Protein AF-A0A0G0BZR3-F1 (afdb_monomer_lite)

Radius of gyration: 17.42 Å; chains: 1; bounding box: 45×32×41 Å

Structure (mmCIF, N/CA/C/O backbone):
data_AF-A0A0G0BZR3-F1
#
_entry.id   AF-A0A0G0BZR3-F1
#
loop_
_atom_site.group_PDB
_atom_site.id
_atom_site.type_symbol
_atom_site.label_atom_id
_atom_site.label_alt_id
_atom_site.label_comp_id
_atom_site.label_asym_id
_atom_site.label_entity_id
_atom_site.label_seq_id
_atom_site.pdbx_PDB_ins_code
_atom_site.Cartn_x
_atom_site.Cartn_y
_atom_site.Cartn_z
_atom_site.occupancy
_atom_site.B_iso_or_equiv
_atom_site.auth_seq_id
_atom_site.auth_comp_id
_atom_site.auth_asym_id
_atom_site.auth_atom_id
_atom_site.pdbx_PDB_model_num
ATOM 1 N N . MET A 1 1 ? 2.254 -1.902 13.034 1.00 75.44 1 MET A N 1
ATOM 2 C CA . MET A 1 1 ? 1.190 -1.960 11.999 1.00 75.44 1 MET A CA 1
ATOM 3 C C . MET A 1 1 ? 1.400 -3.117 11.035 1.00 75.44 1 MET A C 1
ATOM 5 O O . MET A 1 1 ? 0.452 -3.849 10.788 1.00 75.44 1 MET A O 1
ATOM 9 N N . ILE A 1 2 ? 2.635 -3.315 10.552 1.00 77.31 2 ILE A N 1
ATOM 10 C CA . ILE A 1 2 ? 3.009 -4.434 9.666 1.00 77.31 2 ILE A CA 1
ATOM 11 C C . ILE A 1 2 ? 2.457 -5.767 10.159 1.00 77.31 2 ILE A C 1
ATOM 13 O O . ILE A 1 2 ? 1.793 -6.450 9.391 1.00 77.31 2 ILE A O 1
ATOM 17 N N . ASP A 1 3 ? 2.672 -6.105 11.433 1.00 81.69 3 ASP A N 1
ATOM 18 C CA . ASP A 1 3 ? 2.231 -7.396 11.969 1.00 81.69 3 ASP A CA 1
ATOM 19 C C . ASP A 1 3 ? 0.709 -7.570 11.908 1.00 81.69 3 ASP A C 1
ATOM 21 O O . ASP A 1 3 ? 0.249 -8.622 11.480 1.00 81.69 3 ASP A O 1
ATOM 25 N N . LYS A 1 4 ? -0.075 -6.530 12.229 1.00 81.62 4 LYS A N 1
ATOM 26 C CA . LYS A 1 4 ? -1.546 -6.576 12.143 1.00 81.62 4 LYS A CA 1
ATOM 27 C C . LYS A 1 4 ? -2.054 -6.710 10.711 1.00 81.62 4 LYS A C 1
ATOM 29 O O . LYS A 1 4 ? -3.004 -7.435 10.460 1.00 81.62 4 LYS A O 1
ATOM 34 N N . VAL A 1 5 ? -1.432 -6.026 9.752 1.00 83.31 5 VAL A N 1
ATOM 35 C CA . VAL A 1 5 ? -1.797 -6.210 8.338 1.00 83.31 5 VAL A CA 1
ATOM 36 C C . VAL A 1 5 ? -1.384 -7.608 7.869 1.00 83.31 5 VAL A C 1
ATOM 38 O O . VAL A 1 5 ? -2.118 -8.271 7.143 1.00 83.31 5 VAL A O 1
ATOM 41 N N . ASN A 1 6 ? -0.237 -8.102 8.331 1.00 84.38 6 ASN A N 1
ATOM 42 C CA . ASN A 1 6 ? 0.259 -9.425 7.980 1.00 84.38 6 ASN A CA 1
ATOM 43 C C . ASN A 1 6 ? -0.637 -10.564 8.501 1.00 84.38 6 ASN A C 1
ATOM 45 O O . ASN A 1 6 ? -0.640 -11.623 7.885 1.00 84.38 6 ASN A O 1
ATOM 49 N N . THR A 1 7 ? -1.416 -10.373 9.576 1.00 86.94 7 THR A N 1
ATOM 50 C CA . THR A 1 7 ? -2.377 -11.396 10.036 1.00 86.94 7 THR A CA 1
ATOM 51 C C . THR A 1 7 ? -3.593 -11.541 9.120 1.00 86.94 7 THR A C 1
ATOM 53 O O . THR A 1 7 ? -4.198 -12.608 9.090 1.00 86.94 7 THR A O 1
ATOM 56 N N . ILE A 1 8 ? -3.947 -10.500 8.358 1.00 87.06 8 ILE A N 1
ATOM 57 C CA . ILE A 1 8 ? -5.110 -10.515 7.457 1.00 87.06 8 ILE A CA 1
ATOM 58 C C . ILE A 1 8 ? -4.735 -10.751 5.991 1.00 87.06 8 ILE A C 1
ATOM 60 O O . ILE A 1 8 ? -5.613 -11.031 5.175 1.00 87.06 8 ILE A O 1
ATOM 64 N N . VAL A 1 9 ? -3.456 -10.630 5.627 1.00 87.88 9 VAL A N 1
ATOM 65 C CA . VAL A 1 9 ? -2.960 -10.862 4.265 1.00 87.88 9 VAL A CA 1
ATOM 66 C C . VAL A 1 9 ? -2.640 -12.341 4.065 1.00 87.88 9 VAL A C 1
ATOM 68 O O . VAL A 1 9 ? -1.906 -12.950 4.838 1.00 87.88 9 VAL A O 1
ATOM 71 N N . LYS A 1 10 ? -3.151 -12.922 2.978 1.00 88.00 10 LYS A N 1
ATOM 72 C CA . LYS A 1 10 ? -2.777 -14.266 2.542 1.00 88.00 10 LYS A CA 1
ATOM 73 C C . LYS A 1 10 ? -1.291 -14.280 2.188 1.00 88.00 10 LYS A C 1
ATOM 75 O O . LYS A 1 10 ? -0.831 -13.447 1.407 1.00 88.00 10 LYS A O 1
ATOM 80 N N . SER A 1 11 ? -0.552 -15.242 2.737 1.00 83.44 11 SER A N 1
ATOM 81 C CA . SER A 1 11 ? 0.881 -15.381 2.481 1.00 83.44 11 SER A CA 1
ATOM 82 C C . SER A 1 11 ? 1.182 -15.483 0.985 1.00 83.44 11 SER A C 1
ATOM 84 O O . SER A 1 11 ? 0.504 -16.201 0.246 1.00 83.44 11 SER A O 1
ATOM 86 N N . GLY A 1 12 ? 2.227 -14.779 0.554 1.00 85.50 12 GLY A N 1
ATOM 87 C CA . GLY A 1 12 ? 2.727 -14.823 -0.813 1.00 85.50 12 GLY A CA 1
ATOM 88 C C . GLY A 1 12 ? 2.985 -13.447 -1.414 1.00 85.50 12 GLY A C 1
ATOM 89 O O . GLY A 1 12 ? 2.793 -12.406 -0.779 1.00 85.50 12 GLY A O 1
ATOM 90 N N . ARG A 1 13 ? 3.440 -13.484 -2.669 1.00 88.25 13 ARG A N 1
ATOM 91 C CA . ARG A 1 13 ? 3.774 -12.301 -3.464 1.00 88.25 13 ARG A CA 1
ATOM 92 C C . ARG A 1 13 ? 2.520 -11.484 -3.775 1.00 88.25 13 ARG A C 1
ATOM 94 O O . ARG A 1 13 ? 1.441 -12.074 -3.913 1.00 88.25 13 ARG A O 1
ATOM 101 N N . PRO A 1 14 ? 2.651 -10.160 -3.971 1.00 92.69 14 PRO A N 1
ATOM 102 C CA . PRO A 1 14 ? 1.560 -9.384 -4.533 1.00 92.69 14 PRO A CA 1
ATOM 103 C C . PRO A 1 14 ? 1.129 -9.992 -5.874 1.00 92.69 14 PRO A C 1
ATOM 105 O O . PRO A 1 14 ? 1.950 -10.496 -6.643 1.00 92.69 14 PRO A O 1
ATOM 108 N N . PHE A 1 15 ? -0.173 -9.991 -6.152 1.00 92.62 15 PHE A N 1
ATOM 109 C CA . PHE A 1 15 ? -0.716 -10.516 -7.406 1.00 92.62 15 PHE A CA 1
ATOM 110 C C . PHE A 1 15 ? -0.722 -9.470 -8.522 1.00 92.62 15 PHE A C 1
ATOM 112 O O . PHE A 1 15 ? -0.842 -9.826 -9.692 1.00 92.62 15 PHE A O 1
ATOM 119 N N . TYR A 1 16 ? -0.598 -8.196 -8.162 1.00 91.94 16 TYR A N 1
ATOM 120 C CA . TYR A 1 16 ? -0.591 -7.077 -9.086 1.00 91.94 16 TYR A CA 1
ATOM 121 C C . TYR A 1 16 ? 0.218 -5.926 -8.487 1.00 91.94 16 TYR A C 1
ATOM 123 O O . TYR A 1 16 ? 0.221 -5.725 -7.271 1.00 91.94 16 TYR A O 1
ATOM 131 N N . ILE A 1 17 ? 0.931 -5.202 -9.343 1.00 93.06 17 ILE A N 1
ATOM 132 C CA . ILE A 1 17 ? 1.644 -3.975 -9.001 1.00 93.06 17 ILE A CA 1
ATOM 133 C C . ILE A 1 17 ? 1.356 -2.970 -10.096 1.00 93.06 17 ILE A C 1
ATOM 135 O O . ILE A 1 17 ? 1.320 -3.321 -11.277 1.00 93.06 17 ILE A O 1
ATOM 139 N N . HIS A 1 18 ? 1.188 -1.717 -9.704 1.00 92.88 18 HIS A N 1
ATOM 140 C CA . HIS A 1 18 ? 1.181 -0.623 -10.656 1.00 92.88 18 HIS A CA 1
ATOM 141 C C . HIS A 1 18 ? 1.955 0.580 -10.131 1.00 92.88 18 HIS A C 1
ATOM 143 O O . HIS A 1 18 ? 2.096 0.787 -8.926 1.00 92.88 18 HIS A O 1
ATOM 149 N N . MET A 1 19 ? 2.485 1.357 -11.062 1.00 93.81 19 MET A N 1
ATOM 150 C CA . MET A 1 19 ? 3.291 2.535 -10.802 1.00 93.81 19 MET A CA 1
ATOM 151 C C . MET A 1 19 ? 2.669 3.703 -11.550 1.00 93.81 19 MET A C 1
ATOM 153 O O . MET A 1 19 ? 2.470 3.630 -12.762 1.00 93.81 19 MET A O 1
ATOM 157 N N . ALA A 1 20 ? 2.347 4.774 -10.838 1.00 91.75 20 ALA A N 1
ATOM 158 C CA . ALA A 1 20 ? 1.722 5.965 -11.389 1.00 91.75 20 ALA A CA 1
ATOM 159 C C . ALA A 1 20 ? 2.666 7.161 -11.311 1.00 91.75 20 ALA A C 1
ATOM 161 O O . ALA A 1 20 ? 3.453 7.304 -10.372 1.00 91.75 20 ALA A O 1
ATOM 162 N N . ARG A 1 21 ? 2.547 8.053 -12.294 1.00 91.44 21 ARG A N 1
ATOM 163 C CA . ARG A 1 21 ? 3.241 9.343 -12.315 1.00 91.44 21 ARG A CA 1
ATOM 164 C C . ARG A 1 21 ? 2.236 10.447 -12.089 1.00 91.44 21 ARG A C 1
ATOM 166 O O . ARG A 1 21 ? 1.131 10.389 -12.616 1.00 91.44 21 ARG A O 1
ATOM 173 N N . ASN A 1 22 ? 2.623 11.460 -11.319 1.00 87.44 22 ASN A N 1
ATOM 174 C CA . ASN A 1 22 ? 1.802 12.648 -11.071 1.00 87.44 22 ASN A CA 1
ATOM 175 C C . ASN A 1 22 ? 0.382 12.326 -10.551 1.00 87.44 22 ASN A C 1
ATOM 177 O O . ASN A 1 22 ? -0.528 13.131 -10.708 1.00 87.44 22 ASN A O 1
ATOM 181 N N . GLY A 1 23 ? 0.188 11.149 -9.939 1.00 80.81 23 GLY A N 1
ATOM 182 C CA . GLY A 1 23 ? -1.114 10.679 -9.458 1.00 80.81 23 GLY A CA 1
ATOM 183 C C . GLY A 1 23 ? -2.087 10.204 -10.546 1.00 80.81 23 GLY A C 1
ATOM 184 O O . GLY A 1 23 ? -3.242 9.949 -10.217 1.00 80.81 23 GLY A O 1
ATOM 185 N N . ILE A 1 24 ? -1.642 10.075 -11.803 1.00 83.00 24 ILE A N 1
ATOM 186 C CA . ILE A 1 24 ? -2.445 9.601 -12.939 1.00 83.00 24 ILE A CA 1
ATOM 187 C C . ILE A 1 24 ? -2.287 8.084 -13.031 1.00 83.00 24 ILE A C 1
ATOM 189 O O . ILE A 1 24 ? -1.285 7.572 -13.539 1.00 83.00 24 ILE A O 1
ATOM 193 N N . TYR A 1 25 ? -3.251 7.350 -12.483 1.00 80.81 25 TYR A N 1
ATOM 194 C CA . TYR A 1 25 ? -3.184 5.892 -12.431 1.00 80.81 25 TYR A CA 1
ATOM 195 C C . TYR A 1 25 ? -3.608 5.254 -13.754 1.00 80.81 25 TYR A C 1
ATOM 197 O O . TYR A 1 25 ? -3.229 4.115 -14.037 1.00 80.81 25 TYR A O 1
ATOM 205 N N . GLU A 1 26 ? -4.426 5.931 -14.555 1.00 79.19 26 GLU A N 1
ATOM 206 C CA . GLU A 1 26 ? -4.973 5.437 -15.823 1.00 79.19 26 GLU A CA 1
ATOM 207 C C . GLU A 1 26 ? -3.841 5.096 -16.801 1.00 79.19 26 GLU A C 1
ATOM 209 O O . GLU A 1 26 ? -3.908 4.107 -17.527 1.00 79.19 26 GLU A O 1
ATOM 214 N N . GLU A 1 27 ? -2.749 5.859 -16.718 1.00 83.44 27 GLU A N 1
ATOM 215 C CA . GLU A 1 27 ? -1.506 5.689 -17.472 1.00 83.44 27 GLU A CA 1
ATOM 216 C C . GLU A 1 27 ? -0.429 4.911 -16.690 1.00 83.44 27 GLU A C 1
ATOM 218 O O . GLU A 1 27 ? 0.766 5.011 -16.983 1.00 83.44 27 GLU A O 1
ATOM 223 N N . SER A 1 28 ? -0.819 4.176 -15.644 1.00 90.56 28 SER A N 1
ATOM 224 C CA . SER A 1 28 ? 0.139 3.452 -14.806 1.00 90.56 28 SER A CA 1
ATOM 225 C C . SER A 1 28 ? 0.859 2.345 -15.570 1.00 90.56 28 SER A C 1
ATOM 227 O O . SER A 1 28 ? 0.261 1.600 -16.353 1.00 90.56 28 SER A O 1
ATOM 229 N N . TRP A 1 29 ? 2.148 2.189 -15.277 1.00 94.44 29 TRP A N 1
ATOM 230 C CA . TRP A 1 29 ? 2.914 1.021 -15.689 1.00 94.44 29 TRP A CA 1
ATOM 231 C C . TRP A 1 29 ? 2.624 -0.145 -14.745 1.00 94.44 29 TRP A C 1
ATOM 233 O O . TRP A 1 29 ? 2.551 0.036 -13.531 1.00 94.44 29 TRP A O 1
ATOM 243 N N . LYS A 1 30 ? 2.414 -1.341 -15.303 1.00 94.44 30 LYS A N 1
ATOM 244 C CA . LYS A 1 30 ? 1.854 -2.504 -14.594 1.00 94.44 30 LYS A CA 1
ATOM 245 C C . LYS A 1 30 ? 2.776 -3.719 -14.723 1.00 94.44 30 LYS A C 1
ATOM 247 O O . LYS A 1 30 ? 2.422 -4.680 -15.413 1.00 94.44 30 LYS A O 1
ATOM 252 N N . PRO A 1 31 ? 3.982 -3.682 -14.130 1.00 94.00 31 PRO A N 1
ATOM 253 C CA . PRO A 1 31 ? 4.889 -4.818 -14.180 1.00 94.00 31 PRO A CA 1
ATOM 254 C C . PRO A 1 31 ? 4.268 -6.024 -13.469 1.00 94.00 31 PRO A C 1
ATOM 256 O O . PRO A 1 31 ? 3.601 -5.895 -12.441 1.00 94.00 31 PRO A O 1
ATOM 259 N N . ASN A 1 32 ? 4.483 -7.220 -14.017 1.00 92.50 32 ASN A N 1
ATOM 260 C CA . ASN A 1 32 ? 3.928 -8.438 -13.440 1.00 92.50 32 ASN A CA 1
ATOM 261 C C . ASN A 1 32 ? 4.841 -8.951 -12.305 1.00 92.50 32 ASN A C 1
ATOM 263 O O . ASN A 1 32 ? 5.941 -9.419 -12.601 1.00 92.50 32 ASN A O 1
ATOM 267 N N . PRO A 1 33 ? 4.392 -8.958 -11.031 1.00 91.44 33 PRO A N 1
ATOM 268 C CA . PRO A 1 33 ? 5.206 -9.388 -9.882 1.00 91.44 33 PRO A CA 1
ATOM 269 C C . PRO A 1 33 ? 5.573 -10.881 -9.874 1.00 91.44 33 PRO A C 1
ATOM 271 O O . PRO A 1 33 ? 6.314 -11.345 -9.007 1.00 91.44 33 PRO A O 1
ATOM 274 N N . ARG A 1 34 ? 5.032 -11.660 -10.818 1.00 88.88 34 ARG A N 1
ATOM 275 C CA . ARG A 1 34 ? 5.335 -13.085 -11.013 1.00 88.88 34 ARG A CA 1
ATOM 276 C C . ARG A 1 34 ? 6.294 -13.346 -12.173 1.00 88.88 34 ARG A C 1
ATOM 278 O O . ARG A 1 34 ? 6.651 -14.497 -12.393 1.00 88.88 34 ARG A O 1
ATOM 285 N N . LYS A 1 35 ? 6.662 -12.310 -12.926 1.00 90.50 35 LYS A N 1
ATOM 286 C CA . LYS A 1 35 ? 7.668 -12.375 -13.990 1.00 90.50 35 LYS A CA 1
ATOM 287 C C . LYS A 1 35 ? 9.002 -11.837 -13.483 1.00 90.50 35 LYS A C 1
ATOM 289 O O . LYS A 1 35 ? 9.159 -11.557 -12.294 1.00 90.50 35 LYS A O 1
ATOM 294 N N . GLU A 1 36 ? 9.950 -11.712 -14.397 1.00 91.75 36 GLU A N 1
ATOM 295 C CA . GLU A 1 36 ? 11.231 -11.066 -14.158 1.00 91.75 36 GLU A CA 1
ATOM 296 C C . GLU A 1 36 ? 11.053 -9.649 -13.611 1.00 91.75 36 GLU A C 1
ATOM 298 O O . GLU A 1 36 ? 10.057 -8.962 -13.869 1.00 91.75 36 GLU A O 1
ATOM 303 N N . ARG A 1 37 ? 12.021 -9.247 -12.788 1.00 93.88 37 ARG A N 1
ATOM 304 C CA . ARG A 1 37 ? 12.082 -7.903 -12.231 1.00 93.88 37 ARG A CA 1
ATOM 305 C C . ARG A 1 37 ? 12.317 -6.910 -13.372 1.00 93.88 37 ARG A C 1
ATOM 307 O O . ARG A 1 37 ? 13.196 -7.175 -14.189 1.00 93.88 37 ARG A O 1
ATOM 314 N N . PRO A 1 38 ? 11.636 -5.753 -13.382 1.00 95.38 38 PRO A N 1
ATOM 315 C CA . PRO A 1 38 ? 11.954 -4.715 -14.347 1.00 95.38 38 PRO A CA 1
ATOM 316 C C . PRO A 1 38 ? 13.410 -4.250 -14.236 1.00 95.38 38 PRO A C 1
ATOM 318 O O . PRO A 1 38 ? 13.930 -4.042 -13.134 1.00 95.38 38 PRO A O 1
ATOM 321 N N . SER A 1 39 ? 14.050 -4.084 -15.384 1.00 96.12 39 SER A N 1
ATOM 322 C CA . SER A 1 39 ? 15.399 -3.547 -15.516 1.00 96.12 39 SER A CA 1
ATOM 323 C C . SER A 1 39 ? 15.451 -2.050 -15.195 1.00 96.12 39 SER A C 1
ATOM 325 O O . SER A 1 39 ? 14.443 -1.342 -15.256 1.00 96.12 39 SER A O 1
ATOM 327 N N . ILE A 1 40 ? 16.653 -1.544 -14.900 1.00 96.00 40 ILE A N 1
ATOM 328 C CA . ILE A 1 40 ? 16.881 -0.102 -14.716 1.00 96.00 40 ILE A CA 1
ATOM 329 C C . ILE A 1 40 ? 16.442 0.682 -15.957 1.00 96.00 40 ILE A C 1
ATOM 331 O O . ILE A 1 40 ? 15.751 1.684 -15.817 1.00 96.00 40 ILE A O 1
ATOM 335 N N . ALA A 1 41 ? 16.748 0.184 -17.158 1.00 96.31 41 ALA A N 1
ATOM 336 C CA . ALA A 1 41 ? 16.365 0.834 -18.408 1.00 96.31 41 ALA A CA 1
ATOM 337 C C . ALA A 1 41 ? 14.837 0.959 -18.564 1.00 96.31 41 ALA A C 1
ATOM 339 O O . ALA A 1 41 ? 14.338 1.995 -19.002 1.00 96.31 41 ALA A O 1
ATOM 340 N N . GLU A 1 42 ? 14.068 -0.061 -18.166 1.00 96.25 42 GLU A N 1
ATOM 341 C CA . GLU A 1 42 ? 12.599 0.011 -18.170 1.00 96.25 42 GLU A CA 1
ATOM 342 C C . GLU A 1 42 ? 12.070 1.029 -17.151 1.00 96.25 42 GLU A C 1
ATOM 344 O O . GLU A 1 42 ? 11.136 1.780 -17.448 1.00 96.25 42 GLU A O 1
ATOM 349 N N . ILE A 1 43 ? 12.680 1.089 -15.963 1.00 96.12 43 ILE A N 1
ATOM 350 C CA . ILE A 1 43 ? 12.334 2.070 -14.926 1.00 96.12 43 ILE A CA 1
ATOM 351 C C . ILE A 1 43 ? 12.626 3.493 -15.422 1.00 96.12 43 ILE A C 1
ATOM 353 O O . ILE A 1 43 ? 11.778 4.379 -15.292 1.00 96.12 43 ILE A O 1
ATOM 357 N N . GLU A 1 44 ? 13.796 3.720 -16.016 1.00 95.44 44 GLU A N 1
ATOM 358 C CA . GLU A 1 44 ? 14.194 5.005 -16.594 1.00 95.44 44 GLU A CA 1
ATOM 359 C C . GLU A 1 44 ? 13.259 5.428 -17.725 1.00 95.44 44 GLU A C 1
ATOM 361 O O . GLU A 1 44 ? 12.787 6.566 -17.730 1.00 95.44 44 GLU A O 1
ATOM 366 N N . ALA A 1 45 ? 12.914 4.510 -18.632 1.00 93.94 45 ALA A N 1
ATOM 367 C CA . ALA A 1 45 ? 11.968 4.774 -19.710 1.00 93.94 45 ALA A CA 1
ATOM 368 C C . ALA A 1 45 ? 10.597 5.208 -19.165 1.00 93.94 45 ALA A C 1
ATOM 370 O O . ALA A 1 45 ? 10.011 6.180 -19.646 1.00 93.94 45 ALA A O 1
ATOM 371 N N . PHE A 1 46 ? 10.097 4.544 -18.120 1.00 93.44 46 PHE A N 1
ATOM 372 C CA . PHE A 1 46 ? 8.848 4.932 -17.469 1.00 93.44 46 PHE A CA 1
ATOM 373 C C . PHE A 1 46 ? 8.934 6.327 -16.825 1.00 93.44 46 PHE A C 1
ATOM 375 O O . PHE A 1 46 ? 8.050 7.166 -17.033 1.00 93.44 46 PHE A O 1
ATOM 382 N N . VAL A 1 47 ? 9.996 6.612 -16.065 1.00 91.69 47 VAL A N 1
ATOM 383 C CA . VAL A 1 47 ? 10.182 7.907 -15.385 1.00 91.69 47 VAL A CA 1
ATOM 384 C C . VAL A 1 47 ? 10.388 9.050 -16.389 1.00 91.69 47 VAL A C 1
ATOM 386 O O . VAL A 1 47 ? 9.825 10.131 -16.195 1.00 91.69 47 VAL A O 1
ATOM 389 N N . GLY A 1 48 ? 11.141 8.812 -17.467 1.00 85.12 48 GLY A N 1
ATOM 390 C CA . GLY A 1 48 ? 11.572 9.814 -18.448 1.00 85.12 48 GLY A CA 1
ATOM 391 C C . GLY A 1 48 ? 10.529 10.223 -19.493 1.00 85.12 48 GLY A C 1
ATOM 392 O O . GLY A 1 48 ? 10.681 11.255 -20.134 1.00 85.12 48 GLY A O 1
ATOM 393 N N . GLN A 1 49 ? 9.433 9.476 -19.652 1.00 72.94 49 GLN A N 1
ATOM 394 C CA . GLN A 1 49 ? 8.411 9.745 -20.679 1.00 72.94 49 GLN A CA 1
ATOM 395 C C . GLN A 1 49 ? 7.634 11.078 -20.517 1.00 72.94 49 GLN A C 1
ATOM 397 O O . GLN A 1 49 ? 6.916 11.462 -21.436 1.00 72.94 49 GLN A O 1
ATOM 402 N N . LYS A 1 50 ? 7.696 11.759 -19.359 1.00 70.25 50 LYS A N 1
ATOM 403 C CA . LYS A 1 50 ? 6.992 13.031 -19.061 1.00 70.25 50 LYS A CA 1
ATOM 404 C C . LYS A 1 50 ? 7.769 13.837 -18.004 1.00 70.25 50 LYS A C 1
ATOM 406 O O . LYS A 1 50 ? 8.605 13.280 -17.299 1.00 70.25 50 LYS A O 1
ATOM 411 N N . ASN A 1 51 ? 7.426 15.120 -17.818 1.00 83.50 51 ASN A N 1
ATOM 412 C CA . ASN A 1 51 ? 7.870 15.919 -16.663 1.00 83.50 51 ASN A CA 1
ATOM 413 C C . ASN A 1 51 ? 7.312 15.324 -15.353 1.00 83.50 51 ASN A C 1
ATOM 415 O O . ASN A 1 51 ? 6.238 15.703 -14.869 1.00 83.50 51 ASN A O 1
ATOM 419 N N . THR A 1 52 ? 8.027 14.345 -14.803 1.00 86.56 52 THR A N 1
ATOM 420 C CA . THR A 1 52 ? 7.643 13.604 -13.601 1.00 86.56 52 THR A CA 1
ATOM 421 C C . THR A 1 52 ? 7.881 14.460 -12.354 1.00 86.56 52 THR A C 1
ATOM 423 O O . THR A 1 52 ? 9.014 14.771 -11.988 1.00 86.56 52 THR A O 1
ATOM 426 N N . LYS A 1 53 ? 6.794 14.847 -11.681 1.00 86.38 53 LYS A N 1
ATOM 427 C CA . LYS A 1 53 ? 6.799 15.590 -10.406 1.00 86.38 53 LYS A CA 1
ATOM 428 C C . LYS A 1 53 ? 6.600 14.681 -9.194 1.00 86.38 53 LYS A C 1
ATOM 430 O O . LYS A 1 53 ? 6.903 15.078 -8.075 1.00 86.38 53 LYS A O 1
ATOM 435 N N . MET A 1 54 ? 6.050 13.490 -9.410 1.00 88.25 54 MET A N 1
ATOM 436 C CA . MET A 1 54 ? 5.764 12.512 -8.366 1.00 88.25 54 MET A CA 1
ATOM 437 C C . MET A 1 54 ? 5.696 11.116 -8.975 1.00 88.25 54 MET A C 1
ATOM 439 O O . MET A 1 54 ? 5.188 10.949 -10.086 1.00 88.25 54 MET A O 1
ATOM 443 N N . VAL A 1 55 ? 6.142 10.123 -8.210 1.00 91.81 55 VAL A N 1
ATOM 444 C CA . VAL A 1 55 ? 5.972 8.703 -8.517 1.00 91.81 55 VAL A CA 1
ATOM 445 C C . VAL A 1 55 ? 5.327 8.010 -7.327 1.00 91.81 55 VAL A C 1
ATOM 447 O O . VAL A 1 55 ? 5.723 8.231 -6.181 1.00 91.81 55 VAL A O 1
ATOM 450 N N . SER A 1 56 ? 4.338 7.173 -7.614 1.00 91.81 56 SER A N 1
ATOM 451 C CA . SER A 1 56 ? 3.623 6.347 -6.647 1.00 91.81 56 SER A CA 1
ATOM 452 C C . SER A 1 56 ? 3.612 4.902 -7.115 1.00 91.81 56 SER A C 1
ATOM 454 O O . SER A 1 56 ? 3.599 4.638 -8.315 1.00 91.81 56 SER A O 1
ATOM 456 N N . ILE A 1 57 ? 3.606 3.973 -6.172 1.00 92.06 57 ILE A N 1
ATOM 457 C CA . ILE A 1 57 ? 3.490 2.542 -6.437 1.00 92.06 57 ILE A CA 1
ATOM 458 C C . ILE A 1 57 ? 2.476 1.945 -5.477 1.00 92.06 57 ILE A C 1
ATOM 460 O O . ILE A 1 57 ? 2.472 2.306 -4.302 1.00 92.06 57 ILE A O 1
ATOM 464 N N . GLU A 1 58 ? 1.658 1.016 -5.965 1.00 91.44 58 GLU A N 1
ATOM 465 C CA . GLU A 1 58 ? 0.805 0.181 -5.121 1.00 91.44 58 GLU A CA 1
ATOM 466 C C . GLU A 1 58 ? 1.021 -1.297 -5.449 1.00 91.44 58 GLU A C 1
ATOM 468 O O . GLU A 1 58 ? 1.093 -1.698 -6.616 1.00 91.44 58 GLU A O 1
ATOM 473 N N . ALA A 1 59 ? 1.122 -2.105 -4.398 1.00 91.69 59 ALA A N 1
ATOM 474 C CA . ALA A 1 59 ? 1.228 -3.551 -4.453 1.00 91.69 59 ALA A CA 1
ATOM 475 C C . ALA A 1 59 ? -0.034 -4.187 -3.869 1.00 91.69 59 ALA A C 1
ATOM 477 O O . ALA A 1 59 ? -0.455 -3.867 -2.757 1.00 91.69 59 ALA A O 1
ATOM 478 N N . PHE A 1 60 ? -0.623 -5.105 -4.629 1.00 92.31 60 PHE A N 1
ATOM 479 C CA . PHE A 1 60 ? -1.913 -5.710 -4.334 1.00 92.31 60 PHE A CA 1
ATOM 480 C C . PHE A 1 60 ? -1.753 -7.132 -3.820 1.00 92.31 60 PHE A C 1
ATOM 482 O O . PHE A 1 60 ? -1.134 -7.981 -4.461 1.00 92.31 60 PHE A O 1
ATOM 489 N N . PHE A 1 61 ? -2.384 -7.407 -2.692 1.00 92.56 61 PHE A N 1
ATOM 490 C CA . PHE A 1 61 ? -2.384 -8.674 -1.984 1.00 92.56 61 PHE A CA 1
ATOM 491 C C . PHE A 1 61 ? -3.813 -9.171 -1.809 1.00 92.56 61 PHE A C 1
ATOM 493 O O . PHE A 1 61 ? -4.768 -8.395 -1.768 1.00 92.56 61 PHE A O 1
ATOM 500 N N . LYS A 1 62 ? -3.970 -10.488 -1.697 1.00 92.00 62 LYS A N 1
ATOM 501 C CA . LYS A 1 62 ? -5.240 -11.070 -1.268 1.00 92.00 62 LYS A CA 1
ATOM 502 C C . LYS A 1 62 ? -5.276 -11.134 0.247 1.00 92.00 62 LYS A C 1
ATOM 504 O O . LYS A 1 62 ? -4.276 -11.495 0.859 1.00 92.00 62 LYS A O 1
ATOM 509 N N . THR A 1 63 ? -6.414 -10.819 0.848 1.00 90.94 63 THR A N 1
ATOM 510 C CA . THR A 1 63 ? -6.650 -11.134 2.257 1.00 90.94 63 THR A CA 1
ATOM 511 C C . THR A 1 63 ? -6.929 -12.626 2.432 1.00 90.94 63 THR A C 1
ATOM 513 O O . THR A 1 63 ? -7.215 -13.332 1.459 1.00 90.94 63 THR A O 1
ATOM 516 N N . ILE A 1 64 ? -6.861 -13.113 3.672 1.00 90.38 64 ILE A N 1
ATOM 517 C CA . ILE A 1 64 ? -7.275 -14.478 4.036 1.00 90.38 64 ILE A CA 1
ATOM 518 C C . ILE A 1 64 ? -8.735 -14.758 3.638 1.00 90.38 64 ILE A C 1
ATOM 520 O O . ILE A 1 64 ? -9.040 -15.850 3.170 1.00 90.38 64 ILE A O 1
ATOM 524 N N . ASP A 1 65 ? -9.587 -13.730 3.687 1.00 88.69 65 ASP A N 1
ATOM 525 C CA . ASP A 1 65 ? -11.000 -13.774 3.291 1.00 88.69 65 ASP A CA 1
ATOM 526 C C . ASP A 1 65 ? -11.226 -13.575 1.772 1.00 88.69 65 ASP A C 1
ATOM 528 O O . ASP A 1 65 ? -12.362 -13.470 1.313 1.00 88.69 65 ASP A O 1
ATOM 532 N N . GLY A 1 66 ? -10.159 -13.480 0.968 1.00 88.94 66 GLY A N 1
ATOM 533 C CA . GLY A 1 66 ? -10.233 -13.400 -0.499 1.00 88.94 66 GLY A CA 1
ATOM 534 C C . GLY A 1 66 ? -10.438 -12.001 -1.101 1.00 88.94 66 GLY A C 1
ATOM 535 O O . GLY A 1 66 ? -10.485 -11.863 -2.332 1.00 88.94 66 GLY A O 1
ATOM 536 N N . TYR A 1 67 ? -10.502 -10.956 -0.275 1.00 88.12 67 TYR A N 1
ATOM 537 C CA . TYR A 1 67 ? -10.628 -9.566 -0.721 1.00 88.12 67 TYR A CA 1
ATOM 538 C C . TYR A 1 67 ? -9.300 -9.003 -1.223 1.00 88.12 67 TYR A C 1
ATOM 540 O O . TYR A 1 67 ? -8.227 -9.519 -0.906 1.00 88.12 67 TYR A O 1
ATOM 548 N N . ASP A 1 68 ? -9.366 -7.927 -2.003 1.00 89.44 68 ASP A N 1
ATOM 549 C CA . ASP A 1 68 ? -8.164 -7.185 -2.371 1.00 89.44 68 ASP A CA 1
ATOM 550 C C . ASP A 1 68 ? -7.750 -6.261 -1.227 1.00 89.44 68 ASP A C 1
ATOM 552 O O . ASP A 1 68 ? -8.570 -5.519 -0.686 1.00 89.44 68 ASP A O 1
ATOM 556 N N . LEU A 1 69 ? -6.463 -6.273 -0.912 1.00 88.56 69 LEU A N 1
ATOM 557 C CA . LEU A 1 69 ? -5.781 -5.261 -0.125 1.00 88.56 69 LEU A CA 1
ATOM 558 C C . LEU A 1 69 ? -4.689 -4.669 -1.004 1.00 88.56 69 LEU A C 1
ATOM 560 O O . LEU A 1 69 ? -3.967 -5.419 -1.654 1.00 88.56 69 LEU A O 1
ATOM 564 N N . TYR A 1 70 ? -4.535 -3.355 -1.020 1.00 88.25 70 TYR A N 1
ATOM 565 C CA . TYR A 1 70 ? -3.362 -2.738 -1.618 1.00 88.25 7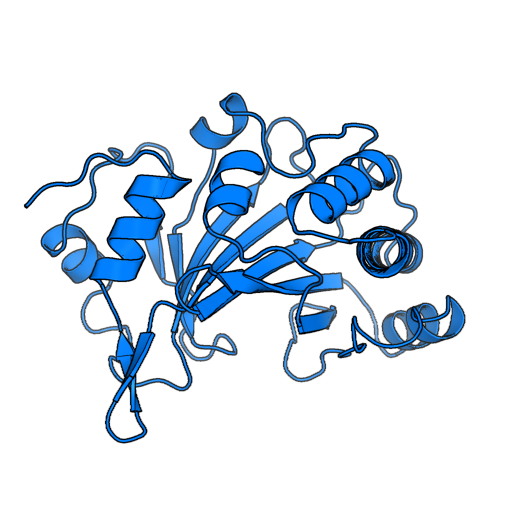0 TYR A CA 1
ATOM 566 C C . TYR A 1 70 ? -2.621 -1.879 -0.615 1.00 88.25 70 TYR A C 1
ATOM 568 O O . TYR A 1 70 ? -3.208 -1.235 0.255 1.00 88.25 70 TYR A O 1
ATOM 576 N N . PHE A 1 71 ? -1.305 -1.915 -0.748 1.00 87.31 71 PHE A N 1
ATOM 577 C CA . PHE A 1 71 ? -0.380 -1.091 -0.004 1.00 87.31 71 PHE A CA 1
ATOM 578 C C . PHE A 1 71 ? 0.386 -0.233 -0.989 1.00 87.31 71 PHE A C 1
ATOM 580 O O . PHE A 1 71 ? 0.991 -0.764 -1.922 1.00 87.31 71 PHE A O 1
ATOM 587 N N . GLY A 1 72 ? 0.352 1.076 -0.783 1.00 87.69 72 GLY A N 1
ATOM 588 C CA . GLY A 1 72 ? 1.034 2.015 -1.645 1.00 87.69 72 GLY A CA 1
ATOM 589 C C . GLY A 1 72 ? 1.924 2.982 -0.897 1.00 87.69 72 GLY A C 1
ATOM 590 O O . GLY A 1 72 ? 1.838 3.148 0.318 1.00 87.69 72 GLY A O 1
ATOM 591 N N . THR A 1 73 ? 2.823 3.598 -1.649 1.00 87.25 73 THR A N 1
ATOM 592 C CA . THR A 1 73 ? 3.703 4.662 -1.174 1.00 87.25 73 THR A CA 1
ATOM 593 C C . THR A 1 73 ? 4.094 5.569 -2.330 1.00 87.25 73 THR A C 1
ATOM 595 O O . THR A 1 73 ? 4.045 5.175 -3.501 1.00 87.25 73 THR A O 1
ATOM 598 N N . LYS A 1 74 ? 4.466 6.807 -2.011 1.00 88.19 74 LYS A N 1
ATOM 599 C CA . LYS A 1 74 ? 4.946 7.786 -2.985 1.00 88.19 74 LYS A CA 1
ATOM 600 C C . LYS A 1 74 ? 6.352 8.246 -2.635 1.00 88.19 74 LYS A C 1
ATOM 602 O O . LYS A 1 74 ? 6.707 8.348 -1.463 1.00 88.19 74 LYS A O 1
ATOM 607 N N . TYR A 1 75 ? 7.127 8.544 -3.670 1.00 88.75 75 TYR A N 1
ATOM 608 C CA . TYR A 1 75 ? 8.442 9.142 -3.508 1.00 88.75 75 TYR A CA 1
ATOM 609 C C . TYR A 1 75 ? 8.345 10.485 -2.776 1.00 88.75 75 TYR A C 1
ATOM 611 O O . TYR A 1 75 ? 7.478 11.308 -3.081 1.00 88.75 75 TYR A O 1
ATOM 619 N N . SER A 1 76 ? 9.302 10.718 -1.881 1.00 84.25 76 SER A N 1
ATOM 620 C CA . SER A 1 76 ? 9.611 12.027 -1.318 1.00 84.25 76 SER A CA 1
ATOM 621 C C . SER A 1 76 ? 11.097 12.323 -1.496 1.00 84.25 76 SER A C 1
ATOM 623 O O . SER A 1 76 ? 11.931 11.422 -1.387 1.00 84.25 76 SER A O 1
ATOM 625 N N . ARG A 1 77 ? 11.423 13.596 -1.742 1.00 81.31 77 ARG A N 1
ATOM 626 C CA . ARG A 1 77 ? 12.809 14.073 -1.892 1.00 81.31 77 ARG A CA 1
ATOM 627 C C . ARG A 1 77 ? 13.629 13.941 -0.617 1.00 81.31 77 ARG A C 1
ATOM 629 O O . ARG A 1 77 ? 14.846 13.853 -0.685 1.00 81.31 77 ARG A O 1
ATOM 636 N N . ASP A 1 78 ? 12.954 13.874 0.517 1.00 78.94 78 ASP A N 1
ATOM 637 C CA . ASP A 1 78 ? 13.572 13.852 1.837 1.00 78.94 78 ASP A CA 1
ATOM 638 C C . ASP A 1 78 ? 13.844 12.415 2.343 1.00 78.94 78 ASP A C 1
ATOM 640 O O . ASP A 1 78 ? 14.232 12.200 3.494 1.00 78.94 78 ASP A O 1
ATOM 644 N N . LEU A 1 79 ? 13.635 11.394 1.498 1.00 79.06 79 LEU A N 1
ATOM 645 C CA . LEU A 1 79 ? 14.020 10.013 1.798 1.00 79.06 79 LEU A CA 1
ATOM 646 C C . LEU A 1 79 ? 15.552 9.871 1.779 1.00 79.06 79 LEU A C 1
ATOM 648 O O . LEU A 1 79 ? 16.186 9.874 0.728 1.00 79.06 79 LEU A O 1
ATOM 652 N N . THR A 1 80 ? 16.148 9.669 2.954 1.00 76.38 80 THR A N 1
ATOM 653 C CA . THR A 1 80 ? 17.604 9.762 3.180 1.00 76.38 80 THR A CA 1
ATOM 654 C C . THR A 1 80 ? 18.472 8.744 2.439 1.00 76.38 80 THR A C 1
ATOM 656 O O . THR A 1 80 ? 19.677 8.953 2.324 1.00 76.38 80 THR A O 1
ATOM 659 N N . LYS A 1 81 ? 17.905 7.629 1.961 1.00 83.88 81 LYS A N 1
ATOM 660 C CA . LYS A 1 81 ? 18.640 6.605 1.196 1.00 83.88 81 LYS A CA 1
ATOM 661 C C . LYS A 1 81 ? 18.188 6.493 -0.257 1.00 83.88 81 LYS A C 1
ATOM 663 O O . LYS A 1 81 ? 18.441 5.448 -0.857 1.00 83.88 81 LYS A O 1
ATOM 668 N N . VAL A 1 82 ? 17.466 7.485 -0.780 1.00 88.62 82 VAL A N 1
ATOM 669 C CA . VAL A 1 82 ? 16.818 7.411 -2.093 1.00 88.62 82 VAL A CA 1
ATOM 670 C C . VAL A 1 82 ? 17.204 8.602 -2.970 1.00 88.62 82 VAL A C 1
ATOM 672 O O . VAL A 1 82 ? 16.807 9.737 -2.718 1.00 88.62 82 VAL A O 1
ATOM 675 N N . ASN A 1 83 ? 17.917 8.323 -4.056 1.00 90.56 83 ASN A N 1
ATOM 676 C CA . ASN A 1 83 ? 18.446 9.314 -4.989 1.00 90.56 83 ASN A CA 1
ATOM 677 C C . ASN A 1 83 ? 17.518 9.488 -6.203 1.00 90.56 83 ASN A C 1
ATOM 679 O O . ASN A 1 83 ? 17.809 9.046 -7.313 1.00 90.56 83 ASN A O 1
ATOM 683 N N . GLY A 1 84 ? 16.375 10.143 -5.991 1.00 91.50 84 GLY A N 1
ATOM 684 C CA . GLY A 1 84 ? 15.408 10.439 -7.056 1.00 91.50 84 GLY A CA 1
ATOM 685 C C . GLY A 1 84 ? 14.423 9.302 -7.359 1.00 91.50 84 GLY A C 1
ATOM 686 O O . GLY A 1 84 ? 14.362 8.288 -6.665 1.00 91.50 84 GLY A O 1
ATOM 687 N N . TYR A 1 85 ? 13.609 9.486 -8.404 1.00 93.31 85 TYR A N 1
ATOM 688 C CA . TYR A 1 85 ? 12.504 8.570 -8.723 1.00 93.31 85 TYR A CA 1
ATOM 689 C C . TYR A 1 85 ? 12.956 7.189 -9.212 1.00 93.31 85 TYR A C 1
ATOM 691 O O . TYR A 1 85 ? 12.292 6.198 -8.917 1.00 93.31 85 TYR A O 1
ATOM 699 N N . VAL A 1 86 ? 14.054 7.124 -9.972 1.00 94.94 86 VAL A N 1
ATOM 700 C CA . VAL A 1 86 ? 14.570 5.861 -10.524 1.00 94.94 86 VAL A CA 1
ATOM 701 C C . VAL A 1 86 ? 15.062 4.968 -9.389 1.00 94.94 86 VAL A C 1
ATOM 703 O O . VAL A 1 86 ? 14.597 3.840 -9.266 1.00 94.94 86 VAL A O 1
ATOM 706 N N . ASP A 1 87 ? 15.898 5.503 -8.494 1.00 94.44 87 ASP A N 1
ATOM 707 C CA . ASP A 1 87 ? 16.390 4.775 -7.318 1.00 94.44 87 ASP A CA 1
ATOM 708 C C . ASP A 1 87 ? 15.249 4.371 -6.366 1.00 94.44 87 ASP A C 1
ATOM 710 O O . ASP A 1 87 ? 15.238 3.272 -5.809 1.00 94.44 87 ASP A O 1
ATOM 714 N N . PHE A 1 88 ? 14.226 5.222 -6.223 1.00 93.62 88 PHE A N 1
ATOM 715 C CA . PHE A 1 88 ? 13.013 4.875 -5.479 1.00 93.62 88 PHE A CA 1
ATOM 716 C C . PHE A 1 88 ? 12.341 3.623 -6.043 1.00 93.62 88 PHE A C 1
ATOM 718 O O . PHE A 1 88 ? 12.148 2.651 -5.311 1.00 93.62 88 PHE A O 1
ATOM 725 N N . LEU A 1 89 ? 11.993 3.637 -7.333 1.00 94.62 89 LEU A N 1
ATOM 726 C CA . LEU A 1 89 ? 11.328 2.510 -7.982 1.00 94.62 89 LEU A CA 1
ATOM 727 C C . LEU A 1 89 ? 12.207 1.262 -7.982 1.00 94.62 89 LEU A C 1
ATOM 729 O O . LEU A 1 89 ? 11.701 0.174 -7.714 1.00 94.62 89 LEU A O 1
ATOM 733 N N . ASP A 1 90 ? 13.513 1.417 -8.193 1.00 94.88 90 ASP A N 1
ATOM 734 C CA . ASP A 1 90 ? 14.459 0.308 -8.156 1.00 94.88 90 ASP A CA 1
ATOM 735 C C . ASP A 1 90 ? 14.457 -0.401 -6.797 1.00 94.88 90 ASP A C 1
ATOM 737 O O . ASP A 1 90 ? 14.338 -1.626 -6.720 1.00 94.88 90 ASP A O 1
ATOM 741 N N . LYS A 1 91 ? 14.485 0.364 -5.699 1.00 92.31 91 LYS A N 1
ATOM 742 C CA . LYS A 1 91 ? 14.415 -0.182 -4.336 1.00 92.31 91 LYS A CA 1
ATOM 743 C C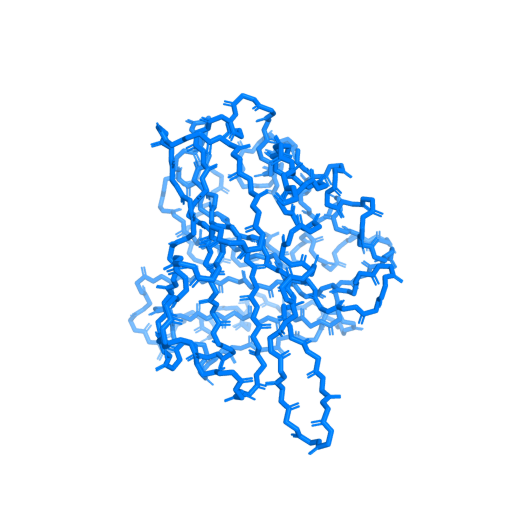 . LYS A 1 91 ? 13.084 -0.869 -4.043 1.00 92.31 91 LYS A C 1
ATOM 745 O O . LYS A 1 91 ? 13.087 -1.877 -3.330 1.00 92.31 91 LYS A O 1
ATOM 750 N N . VAL A 1 92 ? 11.963 -0.373 -4.580 1.00 91.06 92 VAL A N 1
ATOM 751 C CA . VAL A 1 92 ? 10.665 -1.067 -4.460 1.00 91.06 92 VAL A CA 1
ATOM 752 C C . VAL A 1 92 ? 10.692 -2.379 -5.239 1.00 91.06 92 VAL A C 1
ATOM 754 O O . VAL A 1 92 ? 10.346 -3.427 -4.692 1.00 91.06 92 VAL A O 1
ATOM 757 N N . CYS A 1 93 ? 11.142 -2.343 -6.496 1.00 92.50 93 CYS A N 1
ATOM 758 C CA . CYS A 1 93 ? 11.290 -3.527 -7.336 1.00 92.50 93 CYS A CA 1
ATOM 759 C C . CYS A 1 93 ? 12.209 -4.561 -6.670 1.00 92.50 93 CYS A C 1
ATOM 761 O O . CYS A 1 93 ? 11.917 -5.753 -6.658 1.00 92.50 93 CYS A O 1
ATOM 763 N N . ASN A 1 94 ? 13.282 -4.119 -6.021 1.00 90.44 94 ASN A N 1
ATOM 764 C CA . ASN A 1 94 ? 14.145 -4.990 -5.235 1.00 90.44 94 ASN A CA 1
ATOM 765 C C . ASN A 1 94 ? 13.377 -5.691 -4.110 1.00 90.44 94 ASN A C 1
ATOM 767 O O . ASN A 1 94 ? 13.417 -6.916 -4.016 1.00 90.44 94 ASN A O 1
ATOM 771 N N . ALA A 1 95 ? 12.613 -4.941 -3.313 1.00 89.94 95 ALA A N 1
ATOM 772 C CA . ALA A 1 95 ? 11.853 -5.506 -2.202 1.00 89.94 95 ALA A CA 1
ATOM 773 C C . ALA A 1 95 ? 10.807 -6.541 -2.646 1.00 89.94 95 ALA A C 1
ATOM 775 O O . ALA A 1 95 ? 10.600 -7.542 -1.963 1.00 89.94 95 ALA A O 1
ATOM 776 N N . VAL A 1 96 ? 10.162 -6.320 -3.792 1.00 89.94 96 VAL A N 1
ATOM 777 C CA . VAL A 1 96 ? 9.123 -7.217 -4.308 1.00 89.94 96 VAL A CA 1
ATOM 778 C C . VAL A 1 96 ? 9.710 -8.464 -4.977 1.00 89.94 96 VAL A C 1
ATOM 780 O O . VAL A 1 96 ? 9.189 -9.559 -4.762 1.00 89.94 96 VAL A O 1
ATOM 783 N N . TRP A 1 97 ? 10.759 -8.325 -5.795 1.00 90.25 97 TRP A N 1
ATOM 784 C CA . TRP A 1 97 ? 11.242 -9.416 -6.653 1.00 90.25 97 TRP A CA 1
ATOM 785 C C . TRP A 1 97 ? 12.409 -10.226 -6.069 1.00 90.25 97 TRP A C 1
ATOM 787 O O . TRP A 1 97 ? 12.547 -11.392 -6.431 1.00 90.25 97 TRP A O 1
ATOM 797 N N . ASN A 1 98 ? 13.220 -9.674 -5.156 1.00 79.94 98 ASN A N 1
ATOM 798 C CA . ASN A 1 98 ? 14.445 -10.345 -4.685 1.00 79.94 98 ASN A CA 1
ATOM 799 C C . ASN A 1 98 ? 14.267 -11.246 -3.449 1.00 79.94 98 ASN A C 1
ATOM 801 O O . ASN A 1 98 ? 15.243 -11.832 -2.986 1.00 79.94 98 ASN A O 1
ATOM 805 N N . SER A 1 99 ? 13.059 -11.388 -2.893 1.00 67.62 99 SER A N 1
ATOM 806 C CA . SER A 1 99 ? 12.825 -12.349 -1.805 1.00 67.62 99 SER A CA 1
ATOM 807 C C . SER A 1 99 ? 12.492 -13.741 -2.361 1.00 67.62 99 SER A C 1
ATOM 809 O O . SER A 1 99 ? 11.719 -13.889 -3.315 1.00 67.62 99 SER A O 1
ATOM 811 N N . SER A 1 100 ? 13.066 -14.785 -1.755 1.00 64.94 100 SER A N 1
ATOM 812 C CA . SER A 1 100 ? 12.770 -16.188 -2.082 1.00 64.94 100 SER A CA 1
ATOM 813 C C . SER A 1 100 ? 11.298 -16.533 -1.824 1.00 64.94 100 SER A C 1
ATOM 815 O O . SER A 1 100 ? 10.712 -17.322 -2.560 1.00 64.94 100 SER A O 1
ATOM 817 N N . GLN A 1 101 ? 10.664 -15.864 -0.854 1.00 67.69 101 GLN A N 1
ATOM 818 C CA . GLN A 1 101 ? 9.220 -15.886 -0.607 1.00 67.69 101 GLN A CA 1
ATOM 819 C C . GLN A 1 101 ? 8.745 -14.494 -0.148 1.00 67.69 101 GLN A C 1
ATOM 821 O O . GLN A 1 101 ? 8.505 -14.281 1.042 1.00 67.69 101 GLN A O 1
ATOM 826 N N . PRO A 1 102 ? 8.613 -13.514 -1.064 1.00 75.81 102 PRO A N 1
ATOM 827 C CA . PRO A 1 102 ? 8.163 -12.177 -0.722 1.00 75.81 102 PRO A CA 1
ATOM 828 C C . PRO A 1 102 ? 6.740 -12.285 -0.197 1.00 75.81 102 PRO A C 1
ATOM 830 O O . PRO A 1 102 ? 5.829 -12.678 -0.920 1.00 75.81 102 PRO A O 1
ATOM 833 N N . ASN A 1 103 ? 6.569 -11.959 1.071 1.00 85.69 103 ASN A N 1
ATOM 834 C CA . ASN A 1 103 ? 5.282 -11.713 1.696 1.00 85.69 103 ASN A CA 1
ATOM 835 C C . ASN A 1 103 ? 5.193 -10.238 2.096 1.00 85.69 103 ASN A C 1
ATOM 837 O O . ASN A 1 103 ? 6.203 -9.525 2.107 1.00 85.69 103 ASN A O 1
ATOM 841 N N . PHE A 1 104 ? 3.986 -9.790 2.434 1.00 88.69 104 PHE A N 1
ATOM 842 C CA . PHE A 1 104 ? 3.711 -8.406 2.812 1.00 88.69 104 PHE A CA 1
ATOM 843 C C . PHE A 1 104 ? 4.729 -7.854 3.822 1.00 88.69 104 PHE A C 1
ATOM 845 O O . PHE A 1 104 ? 5.336 -6.809 3.579 1.00 88.69 104 PHE A O 1
ATOM 852 N N . LYS A 1 105 ? 4.967 -8.593 4.914 1.00 87.38 105 LYS A N 1
ATOM 853 C CA . LYS A 1 105 ? 5.919 -8.207 5.958 1.00 87.38 105 LYS A CA 1
ATOM 854 C C . LYS A 1 105 ? 7.337 -8.046 5.413 1.00 87.38 105 LYS A C 1
ATOM 856 O O . LYS A 1 105 ? 7.912 -6.977 5.571 1.00 87.38 105 LYS A O 1
ATOM 861 N N . SER A 1 106 ? 7.864 -9.043 4.701 1.00 87.75 106 SER A N 1
ATOM 862 C CA . SER A 1 106 ? 9.230 -9.001 4.155 1.00 87.75 106 SER A CA 1
ATOM 863 C C . SER A 1 106 ? 9.448 -7.867 3.147 1.00 87.75 106 SER A C 1
ATOM 865 O O . SER A 1 106 ? 10.525 -7.268 3.116 1.00 87.75 106 SER A O 1
ATOM 867 N N . ILE A 1 107 ? 8.423 -7.548 2.346 1.00 88.94 107 ILE A N 1
ATOM 868 C CA . ILE A 1 107 ? 8.460 -6.449 1.378 1.00 88.94 107 ILE A CA 1
ATOM 869 C C . ILE A 1 107 ? 8.550 -5.134 2.143 1.00 88.94 107 ILE A C 1
ATOM 871 O O . ILE A 1 107 ? 9.468 -4.354 1.904 1.00 88.94 107 ILE A O 1
ATOM 875 N N . CYS A 1 108 ? 7.657 -4.921 3.114 1.00 86.44 108 CYS A N 1
ATOM 876 C CA . CYS A 1 108 ? 7.672 -3.716 3.935 1.00 86.44 108 CYS A CA 1
ATOM 877 C C . CYS A 1 108 ? 9.001 -3.575 4.687 1.00 86.44 108 CYS A C 1
ATOM 879 O O . CYS A 1 108 ? 9.623 -2.522 4.624 1.00 86.44 108 CYS A O 1
ATOM 881 N N . GLU A 1 109 ? 9.495 -4.633 5.327 1.00 86.19 109 GLU A N 1
ATOM 882 C CA . GLU A 1 109 ? 10.761 -4.594 6.068 1.00 86.19 109 GLU A CA 1
ATOM 883 C C . GLU A 1 109 ? 11.963 -4.256 5.177 1.00 86.19 109 GLU A C 1
ATOM 885 O O . GLU A 1 109 ? 12.847 -3.481 5.562 1.00 86.19 109 GLU A O 1
ATOM 890 N N . THR A 1 110 ? 11.977 -4.801 3.959 1.00 87.94 110 THR A N 1
ATOM 891 C CA . THR A 1 110 ? 13.040 -4.563 2.979 1.00 87.94 110 THR A CA 1
ATOM 892 C C . THR A 1 110 ? 12.967 -3.146 2.416 1.00 87.94 110 THR A C 1
ATOM 894 O O . THR A 1 110 ? 13.996 -2.472 2.342 1.00 87.94 110 THR A O 1
ATOM 897 N N . MET A 1 111 ? 11.769 -2.646 2.090 1.00 87.12 111 MET A N 1
ATOM 898 C CA . MET A 1 111 ? 11.567 -1.244 1.699 1.00 87.12 111 MET A CA 1
ATOM 899 C C . MET A 1 111 ? 12.040 -0.300 2.807 1.00 87.12 111 MET A C 1
ATOM 901 O O . MET A 1 111 ? 12.828 0.608 2.547 1.00 87.12 111 MET A O 1
ATOM 905 N N . GLY A 1 112 ? 11.674 -0.594 4.055 1.00 83.88 112 GLY A N 1
ATOM 906 C CA . GLY A 1 112 ? 12.129 0.107 5.255 1.00 83.88 112 GLY A CA 1
ATOM 907 C C . GLY A 1 112 ? 13.631 0.270 5.286 1.00 83.88 112 GLY A C 1
ATOM 908 O O . GLY A 1 112 ? 14.163 1.390 5.284 1.00 83.88 112 GLY A O 1
ATOM 909 N N . LYS A 1 113 ? 14.318 -0.872 5.291 1.00 85.06 113 LYS A N 1
ATOM 910 C CA . LYS A 1 113 ? 15.773 -0.935 5.382 1.00 85.06 113 LYS A CA 1
ATOM 911 C C . LYS A 1 113 ? 16.439 -0.185 4.225 1.00 85.06 113 LYS A C 1
ATOM 913 O O . LYS A 1 113 ? 17.397 0.558 4.458 1.00 85.06 113 LYS A O 1
ATOM 918 N N . ASN A 1 114 ? 15.927 -0.350 3.005 1.00 87.44 114 ASN A N 1
ATOM 919 C CA . ASN A 1 114 ? 16.546 0.172 1.787 1.00 87.44 114 ASN A CA 1
ATOM 920 C C . ASN A 1 114 ? 16.323 1.673 1.579 1.00 87.44 114 ASN A C 1
ATOM 922 O O . ASN A 1 114 ? 17.187 2.326 0.990 1.00 87.44 114 ASN A O 1
ATOM 926 N N . MET A 1 115 ? 15.199 2.215 2.050 1.00 85.31 115 MET A N 1
ATOM 927 C CA . MET A 1 115 ? 14.813 3.609 1.807 1.00 85.31 115 MET A CA 1
ATOM 928 C C . MET A 1 115 ? 15.030 4.532 3.009 1.00 85.31 115 MET A C 1
ATOM 930 O O . MET A 1 115 ? 15.258 5.723 2.826 1.00 85.31 115 MET A O 1
ATOM 934 N N . THR A 1 116 ? 14.990 3.997 4.233 1.00 80.75 116 THR A N 1
ATOM 935 C CA . THR A 1 116 ? 15.109 4.793 5.475 1.00 80.75 116 THR A CA 1
ATOM 936 C C . THR A 1 116 ? 16.228 4.309 6.395 1.00 80.75 116 THR A C 1
ATOM 938 O O . THR A 1 116 ? 16.636 5.011 7.314 1.00 80.75 116 THR A O 1
ATOM 941 N N . GLY A 1 117 ? 16.728 3.086 6.181 1.00 80.56 117 GLY A N 1
ATOM 942 C CA . GLY A 1 117 ? 17.677 2.430 7.080 1.00 80.56 117 GLY A CA 1
ATOM 943 C C . GLY A 1 117 ? 17.053 1.729 8.285 1.00 80.56 117 GLY A C 1
ATOM 944 O O . GLY A 1 117 ? 17.775 1.029 8.988 1.00 80.56 117 GLY A O 1
ATOM 945 N N . LYS A 1 118 ? 15.740 1.852 8.503 1.00 78.19 118 LYS A N 1
ATOM 946 C CA . LYS A 1 118 ? 15.002 1.192 9.591 1.00 78.19 118 LYS A CA 1
ATOM 947 C C . LYS A 1 118 ? 14.134 0.072 9.028 1.00 78.19 118 LYS A C 1
ATOM 949 O O . LYS A 1 118 ? 13.523 0.264 7.990 1.00 78.19 118 LYS A O 1
ATOM 954 N N . ARG A 1 119 ? 14.027 -1.080 9.699 1.00 74.75 119 ARG A N 1
ATOM 955 C CA . ARG A 1 119 ? 13.146 -2.175 9.230 1.00 74.75 119 ARG A CA 1
ATOM 956 C C . ARG A 1 119 ? 11.664 -1.782 9.243 1.00 74.75 119 ARG A C 1
ATOM 958 O O . ARG A 1 119 ? 10.897 -2.257 8.418 1.00 74.75 119 ARG A O 1
ATOM 965 N N . ASP A 1 120 ? 11.271 -0.857 10.106 1.00 67.06 120 ASP A N 1
ATOM 966 C CA . ASP A 1 120 ? 9.869 -0.488 10.290 1.00 67.06 120 ASP A CA 1
ATOM 967 C C . ASP A 1 120 ? 9.397 0.542 9.248 1.00 67.06 120 ASP A C 1
ATOM 969 O O . ASP A 1 120 ? 9.118 1.693 9.575 1.00 67.06 120 ASP A O 1
ATOM 973 N N . TRP A 1 121 ? 9.301 0.138 7.975 1.00 66.31 121 TRP A N 1
ATOM 974 C CA . TRP A 1 121 ? 8.727 0.967 6.894 1.00 66.31 121 TRP A CA 1
ATOM 975 C C . TRP A 1 121 ? 7.309 1.434 7.212 1.00 66.31 121 TRP A C 1
ATOM 977 O O . TRP A 1 121 ? 6.906 2.556 6.936 1.00 66.31 121 TRP A O 1
ATOM 987 N N . LEU A 1 122 ? 6.540 0.550 7.830 1.00 62.47 122 LEU A N 1
ATOM 988 C CA . LEU A 1 122 ? 5.165 0.787 8.221 1.00 62.47 122 LEU A CA 1
ATOM 989 C C . LEU A 1 122 ? 5.135 0.949 9.737 1.00 62.47 122 LEU A C 1
ATOM 991 O O . LEU A 1 122 ? 5.055 -0.042 10.457 1.00 62.47 122 LEU A O 1
ATOM 995 N N . ILE A 1 123 ? 5.180 2.207 10.174 1.00 58.31 123 ILE A N 1
ATOM 996 C CA . ILE A 1 123 ? 4.769 2.728 11.485 1.00 58.31 123 ILE A CA 1
ATOM 997 C C . ILE A 1 123 ? 5.045 1.838 12.724 1.00 58.31 123 ILE A C 1
ATOM 999 O O . ILE A 1 123 ? 4.440 0.775 12.934 1.00 58.31 123 ILE A O 1
ATOM 1003 N N . ASN A 1 124 ? 5.765 2.418 13.687 1.00 54.00 124 ASN A N 1
ATOM 1004 C CA . ASN A 1 124 ? 5.729 2.019 15.100 1.00 54.00 124 ASN A CA 1
ATOM 1005 C C . ASN A 1 124 ? 4.388 2.420 15.756 1.00 54.00 124 ASN A C 1
ATOM 1007 O O . ASN A 1 124 ? 3.868 3.479 15.450 1.00 54.00 124 ASN A O 1
ATOM 1011 N N . LYS A 1 125 ? 3.845 1.663 16.722 1.00 52.16 125 LYS A N 1
ATOM 1012 C CA . LYS A 1 125 ? 2.635 2.032 17.499 1.00 52.16 125 LYS A CA 1
ATOM 1013 C C . LYS A 1 125 ? 2.535 3.532 17.872 1.00 52.16 125 LYS A C 1
ATOM 1015 O O . LYS A 1 125 ? 1.452 4.088 17.777 1.00 52.16 125 LYS A O 1
ATOM 1020 N N . LYS A 1 126 ? 3.653 4.208 18.172 1.00 53.66 126 LYS A N 1
ATOM 1021 C CA . LYS A 1 126 ? 3.717 5.660 18.443 1.00 53.66 126 LYS A CA 1
ATOM 1022 C C . LYS A 1 126 ? 3.366 6.584 17.259 1.00 53.66 126 LYS A C 1
ATOM 1024 O O . LYS A 1 126 ? 2.921 7.702 17.501 1.00 53.66 126 LYS A O 1
ATOM 1029 N N . ASP A 1 127 ? 3.543 6.163 16.000 1.00 51.84 127 ASP A N 1
ATOM 1030 C CA . ASP A 1 127 ? 3.049 6.922 14.836 1.00 51.84 127 ASP A CA 1
ATOM 1031 C C . ASP A 1 127 ? 1.594 6.552 14.466 1.00 51.84 127 ASP A C 1
ATOM 1033 O O . ASP A 1 127 ? 0.965 7.299 13.722 1.00 51.84 127 ASP A O 1
ATOM 1037 N N . LEU A 1 128 ? 1.014 5.465 15.015 1.00 51.16 128 LEU A N 1
ATOM 1038 C CA . LEU A 1 128 ? -0.424 5.149 14.846 1.00 51.16 128 LEU A CA 1
ATOM 1039 C C . LEU A 1 128 ? -1.320 6.147 15.574 1.00 51.16 128 LEU A C 1
ATOM 1041 O O . LEU A 1 128 ? -2.436 6.409 15.136 1.00 51.16 128 LEU A O 1
ATOM 1045 N N . ASP A 1 129 ? -0.819 6.742 16.654 1.00 46.88 129 ASP A N 1
ATOM 1046 C CA . ASP A 1 129 ? -1.511 7.807 17.384 1.00 46.88 129 ASP A CA 1
ATOM 1047 C C . ASP A 1 129 ? -1.559 9.128 16.594 1.00 46.88 129 ASP A C 1
ATOM 1049 O O . ASP A 1 129 ? -2.173 10.106 17.027 1.00 46.88 129 ASP A O 1
ATOM 1053 N N . ARG A 1 130 ? -0.895 9.188 15.432 1.00 44.66 130 ARG A N 1
ATOM 1054 C CA . ARG A 1 130 ? -0.706 10.415 14.651 1.00 44.66 130 ARG A CA 1
ATOM 1055 C C . ARG A 1 130 ? -1.285 10.363 13.241 1.00 44.66 130 ARG A C 1
ATOM 1057 O O . ARG A 1 130 ? -1.045 11.287 12.470 1.00 44.66 130 ARG A O 1
ATOM 1064 N N . ILE A 1 131 ? -2.080 9.343 12.913 1.00 48.62 131 ILE A N 1
ATOM 1065 C CA . ILE A 1 131 ? -2.567 9.133 11.552 1.00 48.62 131 ILE A CA 1
ATOM 1066 C C . ILE A 1 131 ? -3.980 8.522 11.546 1.00 48.62 131 ILE A C 1
ATOM 1068 O O . ILE A 1 131 ? -4.236 7.588 12.300 1.00 48.62 131 ILE A O 1
ATOM 1072 N N . VAL A 1 132 ? -4.872 9.039 10.680 1.00 51.78 132 VAL A N 1
ATOM 1073 C CA . VAL A 1 132 ? -5.501 8.315 9.545 1.00 51.78 132 VAL A CA 1
ATOM 1074 C C . VAL A 1 132 ? -6.764 9.037 9.072 1.00 51.78 132 VAL A C 1
ATOM 1076 O O . VAL A 1 132 ? -7.821 8.952 9.677 1.00 51.78 132 VAL A O 1
ATOM 1079 N N . VAL A 1 133 ? -6.680 9.671 7.908 1.00 51.94 133 VAL A N 1
ATOM 1080 C CA . VAL A 1 133 ? -7.864 9.954 7.100 1.00 51.94 133 VAL A CA 1
ATOM 1081 C C . VAL A 1 133 ? -8.362 8.603 6.589 1.00 51.94 133 VAL A C 1
ATOM 1083 O O . VAL A 1 133 ? -7.694 7.986 5.757 1.00 51.94 133 VAL A O 1
ATOM 1086 N N . VAL A 1 134 ? -9.485 8.099 7.107 1.00 52.91 134 VAL A N 1
ATOM 1087 C CA . VAL A 1 134 ? -10.096 6.915 6.491 1.00 52.91 134 VAL A CA 1
ATOM 1088 C C . VAL A 1 134 ? -10.877 7.360 5.279 1.00 52.91 134 VAL A C 1
ATOM 1090 O O . VAL A 1 134 ? -11.760 8.194 5.412 1.00 52.91 134 VAL A O 1
ATOM 1093 N N . LEU A 1 135 ? -10.539 6.823 4.116 1.00 57.62 135 LEU A N 1
ATOM 1094 C CA . LEU A 1 135 ? -11.098 7.238 2.839 1.00 57.62 135 LEU A CA 1
ATOM 1095 C C . LEU A 1 135 ? -11.893 6.102 2.228 1.00 57.62 135 LEU A C 1
ATOM 1097 O O . LEU A 1 135 ? -11.383 4.986 2.150 1.00 57.62 135 LEU A O 1
ATOM 1101 N N . VAL A 1 136 ? -13.104 6.386 1.749 1.00 52.94 136 VAL A N 1
ATOM 1102 C CA . VAL A 1 136 ? -13.713 5.547 0.713 1.00 52.94 136 VAL A CA 1
ATOM 1103 C C . VAL A 1 136 ? -13.294 6.106 -0.635 1.00 52.94 136 VAL A C 1
ATOM 1105 O O . VAL A 1 136 ? -13.567 7.268 -0.935 1.00 52.94 136 VAL A O 1
ATOM 1108 N N . VAL A 1 137 ? -12.612 5.285 -1.424 1.00 57.09 137 VAL A N 1
ATOM 1109 C CA . VAL A 1 137 ? -12.154 5.631 -2.767 1.00 57.09 137 VAL A CA 1
ATOM 1110 C C . VAL A 1 137 ? -12.820 4.662 -3.737 1.00 57.09 137 VAL A C 1
ATOM 1112 O O . VAL A 1 137 ? -12.771 3.442 -3.556 1.00 57.09 137 VAL A O 1
ATOM 1115 N N . ASN A 1 138 ? -13.478 5.196 -4.762 1.00 55.62 138 ASN A N 1
ATOM 1116 C CA . ASN A 1 138 ? -13.876 4.387 -5.910 1.00 55.62 138 ASN A CA 1
ATOM 1117 C C . ASN A 1 138 ? -12.610 4.057 -6.711 1.00 55.62 138 ASN A C 1
ATOM 1119 O O . ASN A 1 138 ? -11.755 4.930 -6.881 1.00 55.62 138 ASN A O 1
ATOM 1123 N N . TRP A 1 139 ? -12.479 2.822 -7.192 1.00 50.06 139 TRP A N 1
ATOM 1124 C CA . TRP A 1 139 ? -11.431 2.430 -8.134 1.00 50.06 139 TRP A CA 1
ATOM 1125 C C . TRP A 1 139 ? -11.353 3.499 -9.242 1.00 50.06 139 TRP A C 1
ATOM 1127 O O . TRP A 1 139 ? -12.353 3.714 -9.925 1.00 50.06 139 TRP A O 1
ATOM 1137 N N . TRP A 1 140 ? -10.212 4.201 -9.354 1.00 50.59 140 TRP A N 1
ATOM 1138 C CA . TRP A 1 140 ? -9.954 5.359 -10.247 1.00 50.59 140 TRP A CA 1
ATOM 1139 C C . TRP A 1 140 ? -10.353 6.777 -9.782 1.00 50.59 140 TRP A C 1
ATOM 1141 O O . TRP A 1 140 ? -10.425 7.687 -10.599 1.00 50.59 140 TRP A O 1
ATOM 1151 N N . LYS A 1 141 ? -10.585 7.032 -8.485 1.00 51.31 141 LYS A N 1
ATOM 1152 C CA . LYS A 1 141 ? -10.807 8.396 -7.931 1.00 51.31 141 LYS A CA 1
ATOM 1153 C C . LYS A 1 141 ? -11.985 9.197 -8.529 1.00 51.31 141 LYS A C 1
ATOM 1155 O O . LYS A 1 141 ? -12.121 10.375 -8.212 1.00 51.31 141 LYS A O 1
ATOM 1160 N N . THR A 1 142 ? -12.898 8.585 -9.289 1.00 45.88 142 THR A N 1
ATOM 1161 C CA . THR A 1 142 ? -14.014 9.283 -9.971 1.00 45.88 142 THR A CA 1
ATOM 1162 C C . THR A 1 142 ? -14.902 10.133 -9.045 1.00 45.88 142 THR A C 1
ATOM 1164 O O . THR A 1 142 ? -15.484 11.109 -9.498 1.00 45.88 142 THR A O 1
ATOM 1167 N N . TYR A 1 143 ? -14.997 9.800 -7.751 1.00 50.56 143 TYR A N 1
ATOM 1168 C CA . TYR A 1 143 ? -15.840 10.512 -6.772 1.00 50.56 143 TYR A CA 1
ATOM 1169 C C . TYR A 1 143 ? -15.040 11.193 -5.649 1.00 50.56 143 TYR A C 1
ATOM 1171 O O . TYR A 1 143 ? -15.620 11.690 -4.685 1.00 50.56 143 TYR A O 1
ATOM 1179 N N . GLY A 1 144 ? -13.709 11.229 -5.771 1.00 56.03 144 GLY A N 1
ATOM 1180 C CA . GLY A 1 144 ? -12.829 11.725 -4.718 1.00 56.03 144 GLY A CA 1
ATOM 1181 C C . GLY A 1 144 ? -12.819 10.839 -3.470 1.00 56.03 144 GLY A C 1
ATOM 1182 O O . GLY A 1 144 ? -13.348 9.727 -3.451 1.00 56.03 144 GLY A O 1
ATOM 1183 N N . GLU A 1 145 ? -12.153 11.330 -2.435 1.00 65.94 145 GLU A N 1
ATOM 1184 C CA . GLU A 1 145 ? -11.898 10.614 -1.193 1.00 65.94 145 GLU A CA 1
ATOM 1185 C C . GLU A 1 145 ? -12.826 11.132 -0.074 1.00 65.94 145 GLU A C 1
ATOM 1187 O O . GLU A 1 145 ? -13.061 12.336 0.044 1.00 65.94 145 GLU A O 1
ATOM 1192 N N . LYS A 1 146 ? -13.396 10.235 0.744 1.00 70.81 146 LYS A N 1
ATOM 1193 C CA . LYS A 1 146 ? -14.298 10.607 1.856 1.00 70.81 146 LYS A CA 1
ATOM 1194 C C . LYS A 1 146 ? -13.695 10.305 3.217 1.00 70.81 146 LYS A C 1
ATOM 1196 O O . LYS A 1 146 ? -13.651 9.142 3.593 1.00 70.81 146 LYS A O 1
ATOM 1201 N N . LYS A 1 147 ? -13.306 11.347 3.957 1.00 74.81 147 LYS A N 1
ATOM 1202 C CA . LYS A 1 147 ? -12.729 11.264 5.309 1.00 74.81 147 LYS A CA 1
ATOM 1203 C C . LYS A 1 147 ? -13.758 10.774 6.342 1.00 74.81 147 LYS A C 1
ATOM 1205 O O . LYS A 1 147 ? -14.737 11.462 6.611 1.00 74.81 147 LYS A O 1
ATOM 1210 N N . LEU A 1 148 ? -13.513 9.619 6.962 1.00 74.12 148 LEU A N 1
ATOM 1211 C CA . LEU A 1 148 ? -14.353 9.048 8.025 1.00 74.12 148 LEU A CA 1
ATOM 1212 C C . LEU A 1 148 ? -13.802 9.308 9.435 1.00 74.12 148 LEU A C 1
ATOM 1214 O O . LEU A 1 148 ? -14.550 9.224 10.402 1.00 74.12 148 LEU A O 1
ATOM 1218 N N . TRP A 1 149 ? -12.525 9.637 9.588 1.00 78.00 149 TRP A N 1
ATOM 1219 C CA . TRP A 1 149 ? -11.943 9.996 10.882 1.00 78.00 149 TRP A CA 1
ATOM 1220 C C . TRP A 1 149 ? -10.711 10.874 10.680 1.00 78.00 149 TRP A C 1
ATOM 1222 O O . TRP A 1 149 ? -10.082 10.805 9.622 1.00 78.00 149 TRP A O 1
ATOM 1232 N N . GLU A 1 150 ? -10.382 11.697 11.669 1.00 72.06 150 GLU A N 1
ATOM 1233 C CA . GLU A 1 150 ? -9.080 12.352 11.769 1.00 72.06 150 GLU A CA 1
ATOM 1234 C C . GLU A 1 150 ? -8.620 12.521 13.216 1.00 72.06 150 GLU A C 1
ATOM 1236 O O . GLU A 1 150 ? -9.387 12.413 14.171 1.00 72.06 150 GLU A O 1
ATOM 1241 N N . ARG A 1 151 ? -7.324 12.795 13.383 1.00 69.69 151 ARG A N 1
ATOM 1242 C CA . ARG A 1 151 ? -6.707 12.964 14.697 1.00 69.69 151 ARG A CA 1
ATOM 1243 C C . ARG A 1 151 ? -7.395 14.078 15.489 1.00 69.69 151 ARG A C 1
ATOM 1245 O O . ARG A 1 151 ? -7.543 15.191 15.000 1.00 69.69 151 ARG A O 1
ATOM 1252 N N . GLY A 1 152 ? -7.682 13.783 16.753 1.00 69.94 152 GLY A N 1
ATOM 1253 C CA . GLY A 1 152 ? -8.401 14.679 17.658 1.00 69.94 152 GLY A CA 1
ATOM 1254 C C . GLY A 1 152 ? -9.868 14.288 17.818 1.00 69.94 152 GLY A C 1
ATOM 1255 O O . GLY A 1 152 ? -10.483 14.686 18.800 1.00 69.94 152 GLY A O 1
ATOM 1256 N N . GLU A 1 153 ? -10.403 13.457 16.919 1.00 78.44 153 GLU A N 1
ATOM 1257 C CA . GLU A 1 153 ? -11.705 12.821 17.096 1.00 78.44 153 GLU A CA 1
ATOM 1258 C C . GLU A 1 153 ? -11.597 11.552 17.962 1.00 78.44 153 GLU A C 1
ATOM 1260 O O . GLU A 1 153 ? -10.567 10.868 17.991 1.00 78.44 153 GLU A O 1
ATOM 1265 N N . GLU A 1 154 ? -12.687 11.189 18.637 1.00 82.44 154 GLU A N 1
ATOM 1266 C CA . GLU A 1 154 ? -12.777 9.939 19.395 1.00 82.44 154 GLU A CA 1
ATOM 1267 C C . GLU A 1 154 ? -12.630 8.718 18.470 1.00 82.44 154 GLU A C 1
ATOM 1269 O O . GLU A 1 154 ? -13.185 8.683 17.368 1.00 82.44 154 GLU A O 1
ATOM 1274 N N . LYS A 1 155 ? -11.899 7.688 18.915 1.00 81.56 155 LYS A N 1
ATOM 1275 C CA . LYS A 1 155 ? -11.730 6.421 18.179 1.00 81.56 155 LYS A CA 1
ATOM 1276 C C . LYS A 1 155 ? -12.926 5.488 18.378 1.00 81.56 155 LYS A C 1
ATOM 1278 O O . LYS A 1 155 ? -12.775 4.353 18.819 1.00 81.56 155 LYS A O 1
ATOM 1283 N N . ILE A 1 156 ? -14.115 5.979 18.059 1.00 84.06 156 ILE A N 1
ATOM 1284 C CA . ILE A 1 156 ? -15.364 5.222 18.148 1.00 84.06 156 ILE A CA 1
ATOM 1285 C C . ILE A 1 156 ? -15.920 5.048 16.741 1.00 84.06 156 ILE A C 1
ATOM 1287 O O . ILE A 1 156 ? -16.067 6.019 15.995 1.00 84.06 156 ILE A O 1
ATOM 1291 N N . ILE A 1 157 ? -16.260 3.813 16.379 1.00 81.31 157 ILE A N 1
ATOM 1292 C CA . ILE A 1 157 ? -16.892 3.490 15.104 1.00 81.31 157 ILE A CA 1
ATOM 1293 C C . ILE A 1 157 ? -18.216 2.758 15.329 1.00 81.31 157 ILE A C 1
ATOM 1295 O O . ILE A 1 157 ? -18.322 1.848 16.144 1.00 81.31 157 ILE A O 1
ATOM 1299 N N . SER A 1 158 ? -19.246 3.164 14.591 1.00 82.44 158 SER A N 1
ATOM 1300 C CA . SER A 1 158 ? -20.532 2.467 14.519 1.00 82.44 158 SER A CA 1
ATOM 1301 C C . SER A 1 158 ? -21.119 2.614 13.121 1.00 82.44 158 SER A C 1
ATOM 1303 O O . SER A 1 158 ? -20.751 3.533 12.379 1.00 82.44 158 SER A O 1
ATOM 1305 N N . GLU A 1 159 ? -22.064 1.745 12.756 1.00 79.50 159 GLU A N 1
ATOM 1306 C CA . GLU A 1 159 ? -22.788 1.856 11.480 1.00 79.50 159 GLU A CA 1
ATOM 1307 C C . GLU A 1 159 ? -23.441 3.238 11.327 1.00 79.50 159 GLU A C 1
ATOM 1309 O O . GLU A 1 159 ? -23.375 3.856 10.265 1.00 79.50 159 GLU A O 1
ATOM 1314 N N . LYS A 1 160 ? -24.007 3.774 12.416 1.00 82.31 160 LYS A N 1
ATOM 1315 C CA . LYS A 1 160 ? -24.619 5.108 12.444 1.00 82.31 160 LYS A CA 1
ATOM 1316 C C . LYS A 1 160 ? -23.609 6.217 12.132 1.00 82.31 160 LYS A C 1
ATOM 1318 O O . LYS A 1 160 ? -23.918 7.120 11.353 1.00 82.31 160 LYS A O 1
ATOM 1323 N N . ILE A 1 161 ? -22.410 6.165 12.721 1.00 79.94 161 ILE A N 1
ATOM 1324 C CA . ILE A 1 161 ? -21.349 7.155 12.469 1.00 79.94 161 ILE A CA 1
ATOM 1325 C C . ILE A 1 161 ? -20.863 7.058 11.020 1.00 79.94 161 ILE A C 1
ATOM 1327 O O . ILE A 1 161 ? -20.725 8.091 10.362 1.00 79.94 161 ILE A O 1
ATOM 1331 N N . LEU A 1 162 ? -20.657 5.837 10.515 1.00 76.38 162 LEU A N 1
ATOM 1332 C CA . LEU A 1 162 ? -20.237 5.588 9.136 1.00 76.38 162 LEU A CA 1
ATOM 1333 C C . LEU A 1 162 ? -21.243 6.149 8.132 1.00 76.38 162 LEU A C 1
ATOM 1335 O O . LEU A 1 162 ? -20.863 6.958 7.288 1.00 76.38 162 LEU A O 1
ATOM 1339 N N . LYS A 1 163 ? -22.526 5.792 8.263 1.00 76.75 163 LYS A N 1
ATOM 1340 C CA . LYS A 1 163 ? -23.602 6.296 7.395 1.00 76.75 163 LYS A CA 1
ATOM 1341 C C . LYS A 1 163 ? -23.664 7.818 7.404 1.00 76.75 163 LYS A C 1
ATOM 1343 O O . LYS A 1 163 ? -23.691 8.437 6.345 1.00 76.75 163 LYS A O 1
ATOM 1348 N N . ARG A 1 164 ? -23.591 8.434 8.590 1.00 79.88 164 ARG A N 1
ATOM 1349 C CA . ARG A 1 164 ? -23.589 9.897 8.731 1.00 79.88 164 ARG A CA 1
ATOM 1350 C C . ARG A 1 164 ? -22.407 10.552 8.011 1.00 79.88 164 ARG A C 1
ATOM 1352 O O . ARG A 1 164 ? -22.603 11.563 7.348 1.00 79.88 164 ARG A O 1
ATOM 1359 N N . LYS A 1 165 ? -21.192 10.009 8.146 1.00 76.50 165 LYS A N 1
ATOM 1360 C CA . LYS A 1 165 ? -19.986 10.584 7.520 1.00 76.50 165 LYS A CA 1
ATOM 1361 C C . LYS A 1 165 ? -19.916 10.337 6.012 1.00 76.50 165 LYS A C 1
ATOM 1363 O O . LYS A 1 165 ? -19.373 11.162 5.283 1.00 76.50 165 LYS A O 1
ATOM 1368 N N . MET A 1 166 ? -20.474 9.228 5.536 1.00 72.62 166 MET A N 1
ATOM 1369 C CA . MET A 1 166 ? -20.582 8.937 4.105 1.00 72.62 166 MET A CA 1
ATOM 1370 C C . MET A 1 166 ? -21.671 9.777 3.413 1.00 72.62 166 MET A C 1
ATOM 1372 O O . MET A 1 166 ? -21.491 10.172 2.253 1.00 72.62 166 MET A O 1
ATOM 1376 N N . GLY A 1 167 ? -22.760 10.092 4.126 1.00 68.62 167 GLY A N 1
ATOM 1377 C CA . GLY A 1 167 ? -23.928 10.800 3.591 1.00 68.62 167 GLY A CA 1
ATOM 1378 C C . GLY A 1 167 ? -24.525 10.106 2.357 1.00 68.62 167 GLY A C 1
ATOM 1379 O O . GLY A 1 167 ? -24.237 8.940 2.093 1.00 68.62 167 GLY A O 1
ATOM 1380 N N . ASP A 1 168 ? -25.273 10.852 1.541 1.00 61.44 168 ASP A N 1
ATOM 1381 C CA . ASP A 1 168 ? -25.840 10.363 0.264 1.00 61.44 168 ASP A CA 1
ATOM 1382 C C . ASP A 1 168 ? -24.814 10.339 -0.889 1.00 61.44 168 ASP A C 1
ATOM 1384 O O . ASP A 1 168 ? -25.134 10.062 -2.042 1.00 61.44 168 ASP A O 1
ATOM 1388 N N . SER A 1 169 ? -23.559 10.688 -0.594 1.00 55.81 169 SER A N 1
ATOM 1389 C CA . SER A 1 169 ? -22.575 11.104 -1.599 1.00 55.81 169 SER A CA 1
ATOM 1390 C C . SER A 1 169 ? -21.701 9.984 -2.164 1.00 55.81 169 SER A C 1
ATOM 1392 O O . SER A 1 169 ? -21.008 10.196 -3.160 1.00 55.81 169 SER A O 1
ATOM 1394 N N . LEU A 1 170 ? -21.705 8.800 -1.548 1.00 57.00 170 LEU A N 1
ATOM 1395 C CA . LEU A 1 170 ? -21.024 7.635 -2.101 1.00 57.00 170 LEU A CA 1
ATOM 1396 C C . LEU A 1 170 ? -21.989 6.876 -3.007 1.00 57.00 170 LEU A C 1
ATOM 1398 O O . LEU A 1 170 ? -23.044 6.450 -2.535 1.00 57.00 170 LEU A O 1
ATOM 1402 N N . PRO A 1 171 ? -21.642 6.642 -4.283 1.00 55.75 171 PRO A N 1
ATOM 1403 C CA . PRO A 1 171 ? -22.458 5.785 -5.114 1.00 55.75 171 PRO A CA 1
ATOM 1404 C C . PRO A 1 171 ? -22.461 4.381 -4.496 1.00 55.75 171 PRO A C 1
ATOM 1406 O O . PRO A 1 171 ? -21.460 3.659 -4.520 1.00 55.75 171 PRO A O 1
ATOM 1409 N N . LEU A 1 172 ? -23.619 3.990 -3.951 1.00 57.16 172 LEU A N 1
ATOM 1410 C CA . LEU A 1 172 ? -23.887 2.643 -3.431 1.00 57.16 172 LEU A CA 1
ATOM 1411 C C . LEU A 1 172 ? -23.673 1.563 -4.504 1.00 57.16 172 LEU A C 1
ATOM 1413 O O . LEU A 1 172 ? -23.589 0.383 -4.177 1.00 57.16 172 LEU A O 1
ATOM 1417 N N . THR A 1 173 ? -23.557 1.973 -5.771 1.00 55.84 173 THR A N 1
ATOM 1418 C CA . THR A 1 173 ? -23.173 1.160 -6.923 1.00 55.84 173 THR A CA 1
ATOM 1419 C C . THR A 1 173 ? -21.997 1.801 -7.661 1.00 55.84 173 THR A C 1
ATOM 1421 O O . THR A 1 173 ? -22.162 2.866 -8.250 1.00 55.84 173 THR A O 1
ATOM 1424 N N . SER A 1 174 ? -20.824 1.165 -7.667 1.00 61.12 174 SER A N 1
ATOM 1425 C CA . SER A 1 174 ? -19.621 1.703 -8.328 1.00 61.12 174 SER A CA 1
ATOM 1426 C C . SER A 1 174 ? -18.854 0.646 -9.134 1.00 61.12 174 SER A C 1
ATOM 1428 O O . SER A 1 174 ? -19.327 -0.481 -9.285 1.00 61.12 174 SER A O 1
ATOM 1430 N N . ASN A 1 175 ? -17.676 0.998 -9.666 1.00 60.19 175 ASN A N 1
ATOM 1431 C CA . ASN A 1 175 ? -16.794 0.065 -10.378 1.00 60.19 175 ASN A CA 1
ATOM 1432 C C . ASN A 1 175 ? -15.929 -0.790 -9.444 1.00 60.19 175 ASN A C 1
ATOM 1434 O O . ASN A 1 175 ? -15.328 -1.740 -9.948 1.00 60.19 175 ASN A O 1
ATOM 1438 N N . LYS A 1 176 ? -15.899 -0.457 -8.138 1.00 74.19 176 LYS A N 1
ATOM 1439 C CA . LYS A 1 176 ? -15.417 -1.206 -6.956 1.00 74.19 176 LYS A CA 1
ATOM 1440 C C . LYS A 1 176 ? -14.954 -0.188 -5.907 1.00 74.19 176 LYS A C 1
ATOM 1442 O O . LYS A 1 176 ? -14.108 0.653 -6.191 1.00 74.19 176 LYS A O 1
ATOM 1447 N N . ASN A 1 177 ? -15.489 -0.258 -4.691 1.00 74.56 177 ASN A N 1
ATOM 1448 C CA . ASN A 1 177 ? -15.100 0.629 -3.590 1.00 74.56 177 ASN A CA 1
ATOM 1449 C C . ASN A 1 177 ? -13.995 0.011 -2.742 1.00 74.56 177 ASN A C 1
ATOM 1451 O O . ASN A 1 177 ? -14.001 -1.200 -2.486 1.00 74.56 177 ASN A O 1
ATOM 1455 N N . TYR A 1 178 ? -13.123 0.872 -2.236 1.00 77.81 178 TYR A N 1
ATOM 1456 C CA . TYR A 1 178 ? -12.074 0.547 -1.290 1.00 77.81 178 TYR A CA 1
ATOM 1457 C C . TYR A 1 178 ? -12.159 1.478 -0.080 1.00 77.81 178 TYR A C 1
ATOM 1459 O O . TYR A 1 178 ? -12.507 2.644 -0.231 1.00 77.81 178 TYR A O 1
ATOM 1467 N N . ALA A 1 179 ? -11.869 0.954 1.108 1.00 76.69 179 ALA A N 1
ATOM 1468 C CA . ALA A 1 179 ? -11.749 1.715 2.340 1.00 76.69 179 ALA A CA 1
ATOM 1469 C C . ALA A 1 179 ? -10.362 1.503 2.925 1.00 76.69 179 ALA A C 1
ATOM 1471 O O . ALA A 1 179 ? -9.871 0.377 3.005 1.00 76.69 179 ALA A O 1
ATOM 1472 N N . GLY A 1 180 ? -9.708 2.577 3.323 1.00 75.31 180 GLY A N 1
ATOM 1473 C CA . GLY A 1 180 ? -8.333 2.479 3.767 1.00 75.31 180 GLY A CA 1
ATOM 1474 C C . GLY A 1 180 ? -7.876 3.706 4.486 1.00 75.31 180 GLY A C 1
ATOM 1475 O O . GLY A 1 180 ? -8.664 4.581 4.818 1.00 75.31 180 GLY A O 1
ATOM 1476 N N . PHE A 1 181 ? -6.581 3.734 4.713 1.00 72.50 181 PHE A N 1
ATOM 1477 C CA . PHE A 1 181 ? -5.936 4.719 5.530 1.00 72.50 181 PHE A CA 1
ATOM 1478 C C . PHE A 1 181 ? -4.672 5.226 4.860 1.00 72.50 181 PHE A C 1
ATOM 1480 O O . PHE A 1 181 ? -3.825 4.431 4.448 1.00 72.50 181 PHE A O 1
ATOM 1487 N N . GLU A 1 182 ? -4.545 6.547 4.769 1.00 71.69 182 GLU A N 1
ATOM 1488 C CA . GLU A 1 182 ? -3.272 7.186 4.446 1.00 71.69 182 GLU A CA 1
ATOM 1489 C C . GLU A 1 182 ? -2.451 7.371 5.718 1.00 71.69 182 GLU A C 1
ATOM 1491 O O . GLU A 1 182 ? -2.981 7.717 6.770 1.00 71.69 182 GLU A O 1
ATOM 1496 N N . ILE A 1 183 ? -1.154 7.122 5.584 1.00 66.56 183 ILE A N 1
ATOM 1497 C CA . ILE A 1 183 ? -0.118 7.124 6.598 1.00 66.56 183 ILE A CA 1
ATOM 1498 C C . ILE A 1 183 ? 0.947 8.156 6.259 1.00 66.56 183 ILE A C 1
ATOM 1500 O O . ILE A 1 183 ? 1.690 7.980 5.300 1.00 66.56 183 ILE A O 1
ATOM 1504 N N . VAL A 1 184 ? 1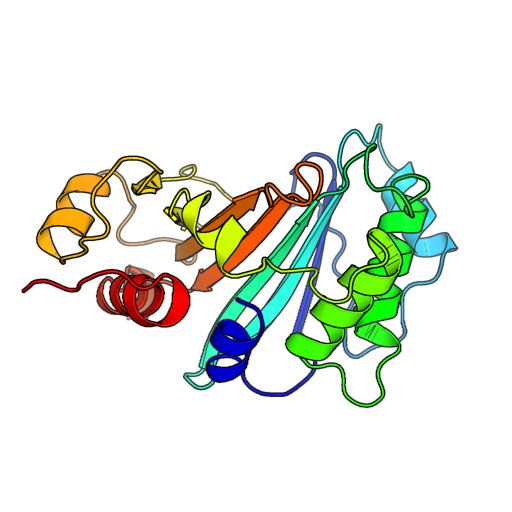.083 9.178 7.104 1.00 61.66 184 VAL A N 1
ATOM 1505 C CA . VAL A 1 184 ? 2.270 10.040 7.170 1.00 61.66 184 VAL A CA 1
ATOM 1506 C C . VAL A 1 184 ? 2.987 9.751 8.486 1.00 61.66 184 VAL A C 1
ATOM 1508 O O . VAL A 1 184 ? 2.543 10.188 9.547 1.00 61.66 184 VAL A O 1
ATOM 1511 N N . SER A 1 185 ? 4.060 8.956 8.443 1.00 57.69 185 SER A N 1
ATOM 1512 C CA . SER A 1 185 ? 4.819 8.613 9.655 1.00 57.69 185 SER A CA 1
ATOM 1513 C C . SER A 1 185 ? 5.383 9.880 10.299 1.00 57.69 185 SER A C 1
ATOM 1515 O O . SER A 1 185 ? 5.938 10.715 9.606 1.00 57.69 185 SER A O 1
ATOM 1517 N N . VAL A 1 186 ? 5.302 10.049 11.620 1.00 55.47 186 VAL A N 1
ATOM 1518 C CA . VAL A 1 186 ? 5.916 11.228 12.263 1.00 55.47 186 VAL A CA 1
ATOM 1519 C C . VAL A 1 186 ? 7.391 11.005 12.566 1.00 55.47 186 VAL A C 1
ATOM 1521 O O . VAL A 1 186 ? 8.187 11.938 12.496 1.00 55.47 186 VAL A O 1
ATOM 1524 N N . SER A 1 187 ? 7.785 9.757 12.820 1.00 55.75 187 SER A N 1
ATOM 1525 C CA . SER A 1 187 ? 9.193 9.364 12.857 1.00 55.75 187 SER A CA 1
ATOM 1526 C C . SER A 1 187 ? 9.883 9.438 11.486 1.00 55.75 187 SER A C 1
ATOM 1528 O O . SER A 1 187 ? 11.117 9.448 11.430 1.00 55.75 187 SER A O 1
ATOM 1530 N N . ASN A 1 188 ? 9.108 9.511 10.397 1.00 61.75 188 ASN A N 1
ATOM 1531 C CA . ASN A 1 188 ? 9.580 9.783 9.044 1.00 61.75 188 ASN A CA 1
ATOM 1532 C C . ASN A 1 188 ? 8.500 10.518 8.210 1.00 61.75 188 ASN A C 1
ATOM 1534 O O . ASN A 1 188 ? 7.798 9.865 7.433 1.00 61.75 188 ASN A O 1
ATOM 1538 N N . PRO A 1 189 ? 8.358 11.857 8.341 1.00 59.66 189 PRO A N 1
ATOM 1539 C CA . PRO A 1 189 ? 7.275 12.645 7.711 1.00 59.66 189 PRO A CA 1
ATOM 1540 C C . PRO A 1 189 ? 7.303 12.620 6.184 1.00 59.66 189 PRO A C 1
ATOM 1542 O O . PRO A 1 189 ? 6.340 12.982 5.513 1.00 59.66 189 PRO A O 1
ATOM 1545 N N . TYR A 1 190 ? 8.413 12.153 5.638 1.00 68.00 190 TYR A N 1
ATOM 1546 C CA . TYR A 1 190 ? 8.680 12.045 4.220 1.00 68.00 190 TYR A CA 1
ATOM 1547 C C . TYR A 1 190 ? 8.224 10.709 3.648 1.00 68.00 190 TYR A C 1
ATOM 1549 O O . TYR A 1 190 ? 8.137 10.543 2.434 1.00 68.00 190 TYR A O 1
ATOM 1557 N N . LEU A 1 191 ? 7.901 9.756 4.521 1.00 71.69 191 LEU A N 1
ATOM 1558 C CA . LEU A 1 191 ? 7.280 8.515 4.134 1.00 71.69 191 LEU A CA 1
ATOM 1559 C C . LEU A 1 191 ? 5.763 8.658 4.192 1.00 71.69 191 LEU A C 1
ATOM 1561 O O . LEU A 1 191 ? 5.140 8.502 5.246 1.00 71.69 191 LEU A O 1
ATOM 1565 N N . VAL A 1 192 ? 5.178 8.892 3.020 1.00 77.19 192 VAL A N 1
ATOM 1566 C CA . VAL A 1 192 ? 3.736 8.768 2.831 1.00 77.19 192 VAL A CA 1
ATOM 1567 C C . VAL A 1 192 ? 3.440 7.398 2.244 1.00 77.19 192 VAL A C 1
ATOM 1569 O O . VAL A 1 192 ? 3.896 7.049 1.151 1.00 77.19 192 VAL A O 1
ATOM 1572 N N . SER A 1 193 ? 2.695 6.609 3.000 1.00 80.94 193 SER A N 1
ATOM 1573 C CA . SER A 1 193 ? 2.218 5.289 2.606 1.00 80.94 193 SER A CA 1
ATOM 1574 C C . SER A 1 193 ? 0.713 5.218 2.793 1.00 80.94 193 SER A C 1
ATOM 1576 O O . SER A 1 193 ? 0.139 6.029 3.501 1.00 80.94 193 SER A O 1
ATOM 1578 N N . TRP A 1 194 ? 0.047 4.251 2.191 1.00 81.75 194 TRP A N 1
ATOM 1579 C CA . TRP A 1 194 ? -1.362 3.993 2.454 1.00 81.75 194 TRP A CA 1
ATOM 1580 C C . TRP A 1 194 ? -1.635 2.504 2.370 1.00 81.75 194 TRP A C 1
ATOM 1582 O O . TRP A 1 194 ? -0.931 1.758 1.690 1.00 81.75 194 TRP A O 1
ATOM 1592 N N . CYS A 1 195 ? -2.651 2.062 3.095 1.00 83.38 195 CYS A N 1
ATOM 1593 C CA . CYS A 1 195 ? -3.127 0.690 3.046 1.00 83.38 195 CYS A CA 1
ATOM 1594 C C . CYS A 1 195 ? -4.642 0.715 2.927 1.00 83.38 195 CYS A C 1
ATOM 1596 O O . CYS A 1 195 ? -5.322 1.459 3.633 1.00 83.38 195 CYS A O 1
ATOM 1598 N N . THR A 1 196 ? -5.187 -0.045 1.991 1.00 84.00 196 THR A N 1
ATOM 1599 C CA . THR A 1 196 ? -6.603 0.036 1.653 1.00 84.00 196 THR A CA 1
ATOM 1600 C C . THR A 1 196 ? -7.136 -1.349 1.332 1.00 84.00 196 THR A C 1
ATOM 1602 O O . THR A 1 196 ? -6.500 -2.119 0.619 1.00 84.00 196 THR A O 1
ATOM 1605 N N . ILE A 1 197 ? -8.309 -1.677 1.868 1.00 86.06 197 ILE A N 1
ATOM 1606 C CA . ILE A 1 197 ? -9.019 -2.927 1.608 1.00 86.06 197 ILE A CA 1
ATOM 1607 C C . ILE A 1 197 ? -10.219 -2.658 0.703 1.00 86.06 197 ILE A C 1
ATOM 1609 O O . ILE A 1 197 ? -10.886 -1.633 0.813 1.00 86.06 197 ILE A O 1
ATOM 1613 N N . GLN A 1 198 ? -10.542 -3.588 -0.186 1.00 86.88 198 GLN A N 1
ATOM 1614 C CA . GLN A 1 198 ? -11.791 -3.564 -0.942 1.00 86.88 198 GLN A CA 1
ATOM 1615 C C . GLN A 1 198 ? -12.966 -3.522 0.032 1.00 86.88 198 GLN A C 1
ATOM 1617 O O . GLN A 1 198 ? -13.153 -4.479 0.763 1.00 86.88 198 GLN A O 1
ATOM 1622 N N . ALA A 1 199 ? -13.813 -2.497 -0.019 1.00 83.62 199 ALA A N 1
ATOM 1623 C CA . ALA A 1 199 ? -14.966 -2.286 0.862 1.00 83.62 199 ALA A CA 1
ATOM 1624 C C . ALA A 1 199 ? -16.307 -2.449 0.131 1.00 83.62 199 ALA A C 1
ATOM 1626 O O . ALA A 1 199 ? -17.298 -1.804 0.458 1.00 83.62 199 ALA A O 1
ATOM 1627 N N . SER A 1 200 ? -16.336 -3.281 -0.906 1.00 82.50 200 SER A N 1
ATOM 1628 C CA . SER A 1 200 ? -17.548 -3.581 -1.668 1.00 82.50 200 SER A CA 1
ATOM 1629 C C . SER A 1 200 ? -17.625 -5.042 -2.087 1.00 82.50 200 SER A C 1
ATOM 1631 O O . SER A 1 200 ? -16.597 -5.717 -2.173 1.00 82.50 200 SER A O 1
ATOM 1633 N N . ASP A 1 201 ? -18.837 -5.510 -2.370 1.00 84.56 201 ASP A N 1
ATOM 1634 C CA . ASP A 1 201 ? -19.145 -6.848 -2.872 1.00 84.56 201 ASP A CA 1
ATOM 1635 C C . ASP A 1 201 ? -19.843 -6.783 -4.220 1.00 84.56 201 ASP A C 1
ATOM 1637 O O . ASP A 1 201 ? -20.671 -5.906 -4.460 1.00 84.56 201 ASP A O 1
ATOM 1641 N N . LYS A 1 202 ? -19.527 -7.729 -5.108 1.00 83.50 202 LYS A N 1
ATOM 1642 C CA . LYS A 1 202 ? -20.188 -7.819 -6.409 1.00 83.50 202 LYS A CA 1
ATOM 1643 C C . LYS A 1 202 ? -21.502 -8.581 -6.257 1.00 83.50 202 LYS A C 1
ATOM 1645 O O . LYS A 1 202 ? -21.497 -9.786 -6.033 1.00 83.50 202 LYS A O 1
ATOM 1650 N N . GLN A 1 203 ? -22.622 -7.886 -6.419 1.00 85.62 203 GLN A N 1
ATOM 1651 C CA . GLN A 1 203 ? -23.971 -8.439 -6.336 1.00 85.62 203 GLN A CA 1
ATOM 1652 C C . GLN A 1 203 ? -24.735 -8.109 -7.620 1.00 85.62 203 GLN A C 1
ATOM 1654 O O . GLN A 1 203 ? -24.836 -6.946 -8.005 1.00 85.62 203 GLN A O 1
ATOM 1659 N N . LYS A 1 204 ? -25.252 -9.133 -8.315 1.00 84.62 204 LYS A N 1
ATOM 1660 C CA . LYS A 1 204 ? -25.996 -8.977 -9.586 1.00 84.62 204 LYS A CA 1
ATOM 1661 C C . LYS A 1 204 ? -25.283 -8.053 -10.597 1.00 84.62 204 LYS A C 1
ATOM 1663 O O . LYS A 1 204 ? -25.895 -7.195 -11.221 1.00 84.62 204 LYS A O 1
ATOM 1668 N N . GLY A 1 205 ? -23.958 -8.188 -10.707 1.00 78.81 205 GLY A N 1
ATOM 1669 C CA . GLY A 1 205 ? -23.126 -7.389 -11.616 1.00 78.81 205 GLY A CA 1
ATOM 1670 C C . GLY A 1 205 ? -22.740 -5.989 -11.120 1.00 78.81 205 GLY A C 1
ATOM 1671 O O . GLY A 1 205 ? -21.905 -5.356 -11.758 1.00 78.81 205 GLY A O 1
ATOM 1672 N N . ARG A 1 206 ? -23.266 -5.525 -9.980 1.00 76.88 206 ARG A N 1
ATOM 1673 C CA . ARG A 1 206 ? -22.975 -4.204 -9.394 1.00 76.88 206 ARG A CA 1
ATOM 1674 C C . ARG A 1 206 ? -22.104 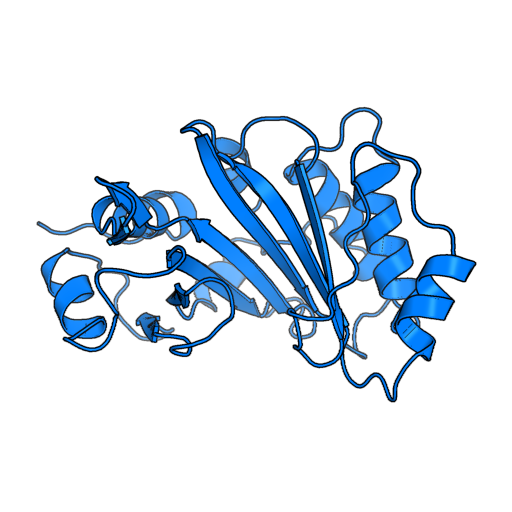-4.340 -8.146 1.00 76.88 206 ARG A C 1
ATOM 1676 O O . ARG A 1 206 ? -22.264 -5.298 -7.396 1.00 76.88 206 ARG A O 1
ATOM 1683 N N . TRP A 1 207 ? -21.195 -3.397 -7.904 1.00 77.25 207 TRP A N 1
ATOM 1684 C CA . TRP A 1 207 ? -20.426 -3.360 -6.656 1.00 77.25 207 TRP A CA 1
ATOM 1685 C C . TRP A 1 207 ? -21.173 -2.570 -5.591 1.00 77.25 207 TRP A C 1
ATOM 1687 O O . TRP A 1 207 ? -21.398 -1.379 -5.775 1.00 77.25 207 TRP A O 1
ATOM 1697 N N .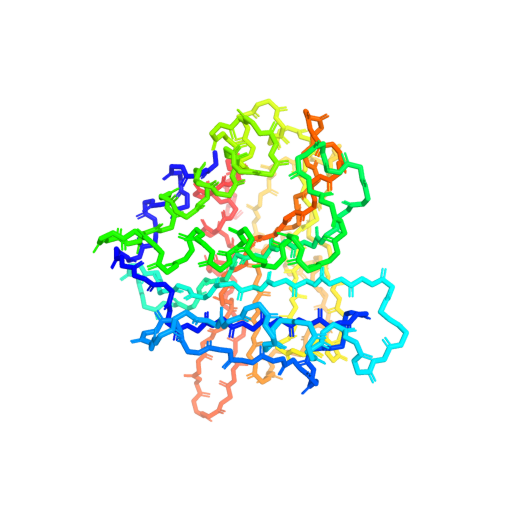 ILE A 1 208 ? -21.522 -3.230 -4.490 1.00 79.12 208 ILE A N 1
ATOM 1698 C CA . ILE A 1 208 ? -22.284 -2.664 -3.375 1.00 79.12 208 ILE A CA 1
ATOM 1699 C C . ILE A 1 208 ? -21.363 -2.461 -2.180 1.00 79.12 208 ILE A C 1
ATOM 1701 O O . ILE A 1 208 ? -20.579 -3.349 -1.855 1.00 79.12 208 ILE A O 1
ATOM 1705 N N . PHE A 1 209 ? -21.429 -1.294 -1.540 1.00 78.38 209 PHE A N 1
ATOM 1706 C CA . PHE A 1 209 ? -20.613 -0.984 -0.366 1.00 78.38 209 PHE A CA 1
ATOM 1707 C C . PHE A 1 209 ? -20.908 -1.933 0.810 1.00 78.38 209 PHE A C 1
ATOM 1709 O O . PHE A 1 209 ? -22.061 -2.226 1.114 1.00 78.38 209 PHE A O 1
ATOM 1716 N N . ALA A 1 210 ? -19.853 -2.406 1.473 1.00 82.88 210 ALA A N 1
ATOM 1717 C CA . ALA A 1 210 ? -19.909 -3.386 2.551 1.00 82.88 210 ALA A CA 1
ATOM 1718 C C . ALA A 1 210 ? -19.431 -2.757 3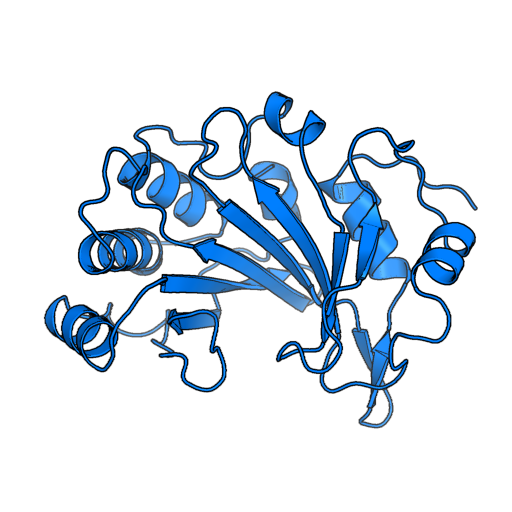.872 1.00 82.88 210 ALA A C 1
ATOM 1720 O O . ALA A 1 210 ? -18.273 -2.911 4.266 1.00 82.88 210 ALA A O 1
ATOM 1721 N N . GLU A 1 211 ? -20.336 -2.065 4.573 1.00 79.62 211 GLU A N 1
ATOM 1722 C CA . GLU A 1 211 ? -20.059 -1.332 5.827 1.00 79.62 211 GLU A CA 1
ATOM 1723 C C . GLU A 1 211 ? -19.336 -2.184 6.875 1.00 79.62 211 GLU A C 1
ATOM 1725 O O . GLU A 1 211 ? -18.324 -1.766 7.438 1.00 79.62 211 GLU A O 1
ATOM 1730 N N . LYS A 1 212 ? -19.793 -3.425 7.076 1.00 82.62 212 LYS A N 1
ATOM 1731 C CA . LYS A 1 212 ? -19.195 -4.365 8.037 1.00 82.62 212 LYS A CA 1
ATOM 1732 C C . LYS A 1 212 ? -17.707 -4.606 7.792 1.00 82.62 212 LYS A C 1
ATOM 1734 O O . LYS A 1 212 ? -16.965 -4.871 8.732 1.00 82.62 212 LYS A O 1
ATOM 1739 N N . ARG A 1 213 ? -17.246 -4.519 6.540 1.00 82.75 213 ARG A N 1
ATOM 1740 C CA . ARG A 1 213 ? -15.825 -4.691 6.221 1.00 82.75 213 ARG A CA 1
ATOM 1741 C C . ARG A 1 213 ? -15.002 -3.473 6.613 1.00 82.75 213 ARG A C 1
ATOM 1743 O O . ARG A 1 213 ? -13.869 -3.626 7.054 1.00 82.75 213 ARG A O 1
ATOM 1750 N N . VAL A 1 214 ? -15.582 -2.284 6.490 1.00 80.69 214 VAL A N 1
ATOM 1751 C CA . VAL A 1 214 ? -14.964 -1.053 6.977 1.00 80.69 214 VAL A CA 1
ATOM 1752 C C . VAL A 1 214 ? -14.853 -1.101 8.496 1.00 80.69 214 VAL A C 1
ATOM 1754 O O . VAL A 1 214 ? -13.760 -0.912 9.010 1.00 80.69 214 VAL A O 1
ATOM 1757 N N . ILE A 1 215 ? -15.917 -1.480 9.209 1.00 81.00 215 ILE A N 1
ATOM 1758 C CA . ILE A 1 215 ? -15.879 -1.648 10.675 1.00 81.00 215 ILE A CA 1
ATOM 1759 C C . ILE A 1 215 ? -14.759 -2.608 11.095 1.00 81.00 215 ILE A C 1
ATOM 1761 O O . ILE A 1 215 ? -13.923 -2.244 11.915 1.00 81.00 215 ILE A O 1
ATOM 1765 N N . LYS A 1 216 ? -14.662 -3.783 10.460 1.00 81.81 216 LYS A N 1
ATOM 1766 C CA . LYS A 1 216 ? -13.580 -4.746 10.726 1.00 81.81 216 LYS A CA 1
ATOM 1767 C C . LYS A 1 216 ? -12.182 -4.183 10.462 1.00 81.81 216 LYS A C 1
ATOM 1769 O O . LYS A 1 216 ? -11.241 -4.574 11.142 1.00 81.81 216 LYS A O 1
ATOM 1774 N N . LEU A 1 217 ? -12.016 -3.306 9.470 1.00 80.75 217 LEU A N 1
ATOM 1775 C CA . LEU A 1 217 ? -10.743 -2.623 9.220 1.00 80.75 217 LEU A CA 1
ATOM 1776 C C . LEU A 1 217 ? -10.382 -1.704 10.398 1.00 80.75 217 LEU A C 1
ATOM 1778 O O . LEU A 1 217 ? -9.255 -1.758 10.891 1.00 80.75 217 LEU A O 1
ATOM 1782 N N . PHE A 1 218 ? -11.339 -0.886 10.847 1.00 77.19 218 PHE A N 1
ATOM 1783 C CA . PHE A 1 218 ? -11.176 0.027 11.981 1.00 77.19 218 PHE A CA 1
ATOM 1784 C C . PHE A 1 218 ? -10.849 -0.721 13.277 1.00 77.19 218 PHE A C 1
ATOM 1786 O O . PHE A 1 218 ? -9.915 -0.350 13.984 1.00 77.19 218 PHE A O 1
ATOM 1793 N N . GLU A 1 219 ? -11.580 -1.796 13.548 1.00 80.31 219 GLU A N 1
ATOM 1794 C CA . GLU A 1 219 ? -11.396 -2.637 14.727 1.00 80.31 219 GLU A CA 1
ATOM 1795 C C . GLU A 1 219 ? -10.036 -3.350 14.694 1.00 80.31 219 GLU A C 1
ATOM 1797 O O . GLU A 1 219 ? -9.195 -3.143 15.567 1.00 80.31 219 GLU A O 1
ATOM 1802 N N . ASN A 1 220 ? -9.764 -4.126 13.640 1.00 78.81 220 ASN A N 1
ATOM 1803 C CA . ASN A 1 220 ? -8.616 -5.037 13.624 1.00 78.81 220 ASN A CA 1
ATOM 1804 C C . ASN A 1 220 ? -7.280 -4.343 13.363 1.00 78.81 220 ASN A C 1
ATOM 1806 O O . ASN A 1 220 ? -6.239 -4.824 13.813 1.00 78.81 220 ASN A O 1
ATOM 1810 N N . LEU A 1 221 ? -7.270 -3.248 12.598 1.00 77.94 221 LEU A N 1
ATOM 1811 C CA . LEU A 1 221 ? -6.022 -2.580 12.230 1.00 77.94 221 LEU A CA 1
ATOM 1812 C C . LEU A 1 221 ? -5.790 -1.304 13.033 1.00 77.94 221 LEU A C 1
ATOM 1814 O O . LEU A 1 221 ? -4.648 -1.042 13.408 1.00 77.94 221 LEU A O 1
ATOM 1818 N N . LEU A 1 222 ? -6.835 -0.530 13.333 1.00 77.12 222 LEU A N 1
ATOM 1819 C CA . LEU A 1 222 ? -6.693 0.828 13.874 1.00 77.12 222 LEU A CA 1
ATOM 1820 C C . LEU A 1 222 ? -7.055 0.964 15.366 1.00 77.12 222 LEU A C 1
ATOM 1822 O O . LEU A 1 222 ? -6.900 2.059 15.912 1.00 77.12 222 LEU A O 1
ATOM 1826 N N . ASP A 1 223 ? -7.457 -0.132 16.022 1.00 80.25 223 ASP A N 1
ATOM 1827 C CA . ASP A 1 223 ? -7.839 -0.195 17.444 1.00 80.25 223 ASP A CA 1
ATOM 1828 C C . ASP A 1 223 ? -8.984 0.769 17.810 1.00 80.25 223 ASP A C 1
ATOM 1830 O O . ASP A 1 223 ? -8.897 1.507 18.793 1.00 80.25 223 ASP A O 1
ATOM 1834 N N . PHE A 1 224 ? -10.042 0.816 16.996 1.00 82.19 224 PHE A N 1
ATOM 1835 C CA . PHE A 1 224 ? -11.248 1.591 17.314 1.00 82.19 224 PHE A CA 1
ATOM 1836 C C . PHE A 1 224 ? -12.189 0.808 18.234 1.00 82.19 224 PHE A C 1
ATOM 1838 O O . PHE A 1 224 ? -12.360 -0.399 18.076 1.00 82.19 224 PHE A O 1
ATOM 1845 N N . GLU A 1 225 ? -12.859 1.517 19.142 1.00 86.12 225 GLU A N 1
ATOM 1846 C CA . GLU A 1 225 ? -14.002 0.997 19.894 1.00 86.12 225 GLU A CA 1
ATOM 1847 C C . GLU A 1 225 ? -15.205 0.848 18.949 1.00 86.12 225 GLU A C 1
ATOM 1849 O O . GLU A 1 225 ? -15.604 1.813 18.290 1.00 86.12 225 GLU A O 1
ATOM 1854 N N . VAL A 1 226 ? -15.797 -0.347 18.878 1.00 82.94 226 VAL A N 1
ATOM 1855 C CA . VAL A 1 226 ? -16.984 -0.615 18.053 1.00 82.94 226 VAL A CA 1
ATOM 1856 C C . VAL A 1 226 ? -18.244 -0.505 18.907 1.00 82.94 226 VAL A C 1
ATOM 1858 O O . VAL A 1 226 ? -18.395 -1.226 19.892 1.00 82.94 226 VAL A O 1
ATOM 1861 N N . ARG A 1 227 ? -19.175 0.368 18.509 1.00 85.06 227 ARG A N 1
ATOM 1862 C CA . ARG A 1 227 ? -20.494 0.509 19.146 1.00 85.06 227 ARG A CA 1
ATOM 1863 C C . ARG A 1 227 ? -21.607 0.007 18.232 1.00 85.06 227 ARG A C 1
ATOM 1865 O O . ARG A 1 227 ? -21.524 0.164 17.011 1.00 85.06 227 ARG A O 1
ATOM 1872 N N . SER A 1 228 ? -22.631 -0.582 18.849 1.00 77.19 228 SER A N 1
ATOM 1873 C CA . SER A 1 228 ? -23.888 -0.967 18.192 1.00 77.19 228 SER A CA 1
ATOM 1874 C C . SER A 1 228 ? -24.801 0.234 17.959 1.00 77.19 228 SER A C 1
ATOM 1876 O O . SER A 1 228 ? -24.708 1.224 18.721 1.00 77.19 228 SER A O 1
#

pLDDT: mean 79.26, std 12.94, range [44.66, 96.31]

Sequence (228 aa):
MIDKVNTIVKSGRPFYIHMARNGIYEESWKPNPRKERPSIAEIEAFVGQKNTKMVSIEAFFKTIDGYDLYFGTKYSRDLTKVNGYVDFLDKVCNAVWNSSQPNFKSICETMGKNMTGKRDWLINKKDLDRIVVVLVVNWWKTYGEKKLWERGEEKIISEKILKRKMGDSLPLTSNKNYAGFEIVSVSNPYLVSWCTIQASDKQKGRWIFAEKRVIKLFENLLDFEVRS

Organism: NCBI:txid1618350

Secondary structure (DSSP, 8-state):
-HHHHHHHBPSS--SEEEEEETTEEEEEE---TTSPPPPHHHHHHHHHTS--S-EEEEEEEEBTTS-EEEEEEE--TT-TT--HHHHHHHHHHHHHHS-SS--HHHHHHHHHHHHHSSS-SS--HHHHTT---EEEEETTSTT--EE---BTB--EE-HHHHHHHHGGGS-SEES-EEEEEEEE-SSSTT-EEEEEEE-EEEETTEEEE-HHHHHHHHHHHH-PEE--

Foldseek 3Di:
DLVLVLLFFDFFAFQWKWKDFPPQRVPIDTDGLPDDQDDLVRLCCVCVPDPGPKMKMKTWTATPVGWIKIKMWIAFPPQPQADDRSSLVVQLSCLRRVDPTRTSLSSQQSNCCRRRVGSCSDDDPVQLLVWWQKWKAADRCPQHTFGLDHHPDALEDEPVSVCVSCDPRDPQWGPWIKIWTWGQGPVHNRIIMIMIITQWDQDPNTTGGHVVVNVCCSVSPSPGHYDD